Protein 4MRT (pdb70)

Structure (mmCIF, N/CA/C/O backbone):
data_4MRT
#
_entry.id   4MRT
#
_cell.length_a   160.660
_cell.length_b   39.090
_cell.length_c   53.310
_cell.angle_alpha   90.000
_cell.angle_beta   107.030
_cell.angle_gamma   90.000
#
_symmetry.space_group_name_H-M   'C 1 2 1'
#
loop_
_entity.id
_entity.type
_entity.pdbx_description
1 polymer 'Tyrocidine synthase 3'
2 polymer "4'-phosphopantetheinyl transferase sfp"
3 non-polymer 'MAGNESIUM ION'
4 non-polymer 'COENZYME A'
5 non-polymer GLYCEROL
6 non-polymer 'SULFATE ION'
7 water water
#
loop_
_atom_site.group_PDB
_atom_site.id
_atom_site.type_symbol
_atom_site.label_atom_id
_atom_site.label_alt_id
_atom_site.label_comp_id
_atom_site.label_asym_id
_atom_site.label_entity_id
_atom_site.label_seq_id
_atom_site.pdbx_PDB_ins_code
_atom_site.Cartn_x
_atom_site.Cartn_y
_atom_site.Cartn_z
_atom_site.occupancy
_atom_site.B_iso_or_equiv
_atom_site.auth_seq_id
_atom_site.auth_comp_id
_atom_site.auth_asym_id
_atom_site.auth_atom_id
_atom_site.pdbx_PDB_model_num
ATOM 1 N N . TYR A 1 7 ? 28.289 16.437 30.736 1.00 30.26 8 TYR C N 1
ATOM 2 C CA . TYR A 1 7 ? 28.623 17.149 29.472 1.00 29.23 8 TYR C CA 1
ATOM 3 C C . TYR A 1 7 ? 30.121 17.463 29.374 1.00 29.62 8 TYR C C 1
ATOM 4 O O . TYR A 1 7 ? 30.694 18.045 30.295 1.00 29.96 8 TYR C O 1
ATOM 13 N N . VAL A 1 8 ? 30.735 17.114 28.246 1.00 26.60 9 VAL C N 1
ATOM 14 C CA . VAL A 1 8 ? 32.122 17.477 27.976 1.00 25.73 9 VAL C CA 1
ATOM 15 C C . VAL A 1 8 ? 32.200 18.215 26.648 1.00 24.69 9 VAL C C 1
ATOM 16 O O . VAL A 1 8 ? 31.846 17.680 25.599 1.00 21.62 9 VAL C O 1
ATOM 20 N N . ALA A 1 9 ? 32.689 19.456 26.685 1.00 24.40 10 ALA C N 1
ATOM 21 C CA . ALA A 1 9 ? 32.747 20.280 25.479 1.00 23.79 10 ALA C CA 1
ATOM 22 C C . ALA A 1 9 ? 33.794 19.680 24.562 1.00 23.36 10 ALA C C 1
ATOM 23 O O . ALA A 1 9 ? 34.740 19.070 25.059 1.00 25.68 10 ALA C O 1
ATOM 25 N N . PRO A 1 10 ? 33.627 19.830 23.231 1.00 22.26 11 PRO C N 1
ATOM 26 C CA . PRO A 1 10 ? 34.653 19.392 22.289 1.00 23.32 11 PRO C CA 1
ATOM 27 C C . PRO A 1 10 ? 36.006 20.066 22.511 1.00 28.69 11 PRO C C 1
ATOM 28 O O . PRO A 1 10 ? 36.060 21.261 22.864 1.00 29.11 11 PRO C O 1
ATOM 32 N N . THR A 1 11 ? 37.075 19.300 22.299 1.00 30.16 12 THR C N 1
ATOM 33 C CA . THR A 1 11 ? 38.437 19.729 22.610 1.00 33.54 12 THR C CA 1
ATOM 34 C C . THR A 1 11 ? 39.331 19.881 21.373 1.00 33.71 12 THR C C 1
ATOM 35 O O . THR A 1 11 ? 40.499 20.257 21.492 1.00 37.27 12 THR C O 1
ATOM 39 N N . ASN A 1 12 ? 38.804 19.571 20.195 1.00 34.37 13 ASN C N 1
ATOM 40 C CA . ASN A 1 12 ? 39.570 19.697 18.946 1.00 33.47 13 ASN C CA 1
ATOM 41 C C . ASN A 1 12 ? 38.639 19.808 17.748 1.00 33.33 13 ASN C C 1
ATOM 42 O O . ASN A 1 12 ? 37.418 19.673 17.890 1.00 32.23 13 ASN C O 1
ATOM 47 N N . ALA A 1 13 ? 39.215 20.058 16.574 1.00 32.65 14 ALA C N 1
ATOM 48 C CA . ALA A 1 13 ? 38.430 20.362 15.374 1.00 34.78 14 ALA C CA 1
ATOM 49 C C . ALA A 1 13 ? 37.559 19.189 14.903 1.00 34.85 14 ALA C C 1
ATOM 50 O O . ALA A 1 13 ? 36.470 19.397 14.367 1.00 35.06 14 ALA C O 1
ATOM 52 N N . VAL A 1 14 ? 38.048 17.964 15.087 1.00 34.96 15 VAL C N 1
ATOM 53 C CA . VAL A 1 14 ? 37.325 16.787 14.614 1.00 33.59 15 VAL C CA 1
ATOM 54 C C . VAL A 1 14 ? 36.140 16.493 15.526 1.00 31.38 15 VAL C C 1
ATOM 55 O O . VAL A 1 14 ? 35.066 16.160 15.046 1.00 33.52 15 VAL C O 1
ATOM 59 N N . GLU A 1 15 ? 36.322 16.648 16.833 1.00 28.81 16 GLU C N 1
ATOM 60 C CA . GLU A 1 15 ? 35.222 16.510 17.767 1.00 28.09 16 GLU C CA 1
ATOM 61 C C . GLU A 1 15 ? 34.151 17.568 17.499 1.00 29.03 16 GLU C C 1
ATOM 62 O O . GLU A 1 15 ? 32.960 17.242 17.465 1.00 25.20 16 GLU C O 1
ATOM 68 N N . SER A 1 16 ? 34.566 18.821 17.272 1.00 28.63 17 SER C N 1
ATOM 69 C CA . SER A 1 16 ? 33.593 19.897 17.109 1.00 30.58 17 SER C CA 1
ATOM 70 C C . SER A 1 16 ? 32.787 19.700 15.833 1.00 29.79 17 SER C C 1
ATOM 71 O O . SER A 1 16 ? 31.582 19.888 15.850 1.00 29.20 17 SER C O 1
ATOM 74 N N . LYS A 1 17 ? 33.449 19.278 14.762 1.00 28.96 18 LYS C N 1
ATOM 75 C CA . LYS A 1 17 ? 32.803 19.035 13.490 1.00 31.44 18 LYS C CA 1
ATOM 76 C C . LYS A 1 17 ? 31.803 17.872 13.578 1.00 32.98 18 LYS C C 1
ATOM 77 O O . LYS A 1 17 ? 30.661 17.987 13.139 1.00 33.65 18 LYS C O 1
ATOM 83 N N . LEU A 1 18 ? 32.237 16.769 14.177 1.00 32.14 19 LEU C N 1
ATOM 84 C CA . LEU A 1 18 ? 31.362 15.642 14.435 1.00 32.30 19 LEU C CA 1
ATOM 85 C C . LEU A 1 18 ? 30.171 16.036 15.297 1.00 32.22 19 LEU C C 1
ATOM 86 O O . LEU A 1 18 ? 29.061 15.528 15.102 1.00 30.52 19 LEU C O 1
ATOM 91 N N . ALA A 1 19 ? 30.405 16.934 16.254 1.00 31.51 20 ALA C N 1
ATOM 92 C CA . ALA A 1 19 ? 29.315 17.470 17.067 1.00 30.61 20 ALA C CA 1
ATOM 93 C C . ALA A 1 19 ? 28.358 18.231 16.182 1.00 31.78 20 ALA C C 1
ATOM 94 O O . ALA A 1 19 ? 27.149 18.129 16.366 1.00 30.04 20 ALA C O 1
ATOM 96 N N . GLU A 1 20 ? 28.892 18.961 15.199 1.00 34.38 21 GLU C N 1
ATOM 97 C CA . GLU A 1 20 ? 28.052 19.780 14.319 1.00 36.55 21 GLU C CA 1
ATOM 98 C C . GLU A 1 20 ? 27.252 18.859 13.413 1.00 32.43 21 GLU C C 1
ATOM 99 O O . GLU A 1 20 ? 26.065 19.074 13.161 1.00 30.30 21 GLU C O 1
ATOM 105 N N . ILE A 1 21 ? 27.912 17.824 12.924 1.00 28.37 22 ILE C N 1
ATOM 106 C CA . ILE A 1 21 ? 27.230 16.806 12.148 1.00 28.14 22 ILE C CA 1
ATOM 107 C C . ILE A 1 21 ? 26.087 16.143 12.954 1.00 26.24 22 ILE C C 1
ATOM 108 O O . ILE A 1 21 ? 24.963 16.011 12.464 1.00 25.64 22 ILE C O 1
ATOM 113 N N . TRP A 1 22 ? 26.378 15.747 14.183 1.00 24.72 23 TRP C N 1
ATOM 114 C CA . TRP A 1 22 ? 25.393 15.068 15.031 1.00 25.80 23 TRP C CA 1
ATOM 115 C C . TRP A 1 22 ? 24.216 15.996 15.361 1.00 26.32 23 TRP C C 1
ATOM 116 O O . TRP A 1 22 ? 23.055 15.581 15.338 1.00 24.57 23 TRP C O 1
ATOM 127 N N . GLU A 1 23 ? 24.532 17.249 15.682 1.00 26.63 24 GLU C N 1
ATOM 128 C CA . GLU A 1 23 ? 23.521 18.263 16.010 1.00 28.27 24 GLU C CA 1
ATOM 129 C C . GLU A 1 23 ? 22.554 18.484 14.857 1.00 27.52 24 GLU C C 1
ATOM 130 O O . GLU A 1 23 ? 21.349 18.593 15.047 1.00 28.23 24 GLU C O 1
ATOM 136 N N . ARG A 1 24 ? 23.105 18.542 13.659 1.00 28.47 25 ARG C N 1
ATOM 137 C CA . ARG A 1 24 ? 22.331 18.732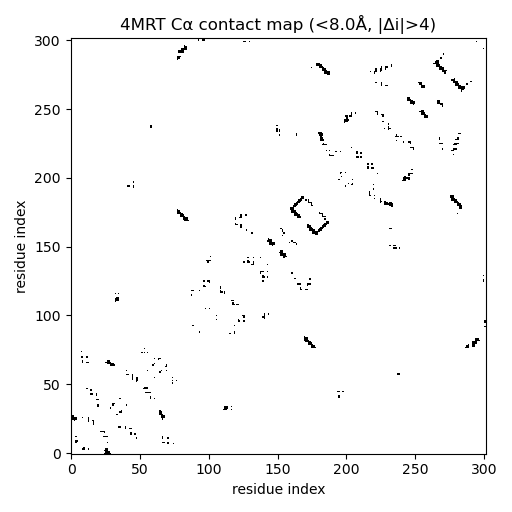 12.448 1.00 31.45 25 ARG C CA 1
ATOM 138 C C . ARG A 1 24 ? 21.478 17.500 12.110 1.00 30.47 25 ARG C C 1
ATOM 139 O O . ARG A 1 24 ? 20.346 17.638 11.659 1.00 28.53 25 ARG C O 1
ATOM 147 N N . VAL A 1 25 ? 22.034 16.304 12.324 1.00 28.02 26 VAL C N 1
ATOM 148 C CA . VAL A 1 25 ? 21.320 15.049 12.065 1.00 25.77 26 VAL C CA 1
ATOM 149 C C . VAL A 1 25 ? 20.213 14.874 13.108 1.00 22.95 26 VAL C C 1
ATOM 150 O O . VAL A 1 25 ? 19.079 14.573 12.767 1.00 23.87 26 VAL C O 1
ATOM 154 N N . LEU A 1 26 ? 20.524 15.124 14.370 1.00 22.27 27 LEU C N 1
ATOM 155 C CA . LEU A 1 26 ? 19.592 14.895 15.454 1.00 22.86 27 LEU C CA 1
ATOM 156 C C . LEU A 1 26 ? 18.650 16.061 15.792 1.00 23.52 27 LEU C C 1
ATOM 157 O O . LEU A 1 26 ? 17.676 15.872 16.522 1.00 24.73 27 LEU C O 1
ATOM 162 N N . GLY A 1 27 ? 18.931 17.263 15.298 1.00 24.72 28 GLY C N 1
ATOM 163 C CA . GLY A 1 27 ? 18.122 18.454 15.666 1.00 23.76 28 GLY C CA 1
ATOM 164 C C . GLY A 1 27 ? 18.219 18.793 17.138 1.00 25.96 28 GLY C C 1
ATOM 165 O O . GLY A 1 27 ? 17.220 19.142 17.781 1.00 27.55 28 GLY C O 1
ATOM 166 N N . VAL A 1 28 ? 19.418 18.649 17.703 1.00 27.89 29 VAL C N 1
ATOM 167 C CA . VAL A 1 28 ? 19.626 18.961 19.111 1.00 29.70 29 VAL C CA 1
ATOM 168 C C . VAL A 1 28 ? 20.915 19.748 19.198 1.00 30.57 29 VAL C C 1
ATOM 169 O O . VAL A 1 28 ? 21.827 19.553 18.396 1.00 33.90 29 VAL C O 1
ATOM 173 N N . SER A 1 29 ? 20.980 20.646 20.168 1.00 32.24 30 SER C N 1
ATOM 174 C CA . SER A 1 29 ? 22.085 21.596 20.252 1.00 31.68 30 SER C CA 1
ATOM 175 C C . SER A 1 29 ? 22.969 21.280 21.458 1.00 29.11 30 SER C C 1
ATOM 176 O O . SER A 1 29 ? 22.486 20.792 22.492 1.00 27.17 30 SER C O 1
ATOM 179 N N . GLY A 1 30 ? 24.264 21.532 21.314 1.00 27.85 31 GLY C N 1
ATOM 180 C CA . GLY A 1 30 ? 25.187 21.474 22.449 1.00 28.11 31 GLY C CA 1
ATOM 181 C C . GLY A 1 30 ? 25.482 20.068 22.934 1.00 26.77 31 GLY C C 1
ATOM 182 O O . GLY A 1 30 ? 25.305 19.754 24.113 1.00 26.72 31 GLY C O 1
ATOM 183 N N . ILE A 1 31 ? 25.901 19.210 22.015 1.00 26.47 32 ILE C N 1
ATOM 184 C CA . ILE A 1 31 ? 26.184 17.803 22.353 1.00 25.57 32 ILE C CA 1
ATOM 185 C C . ILE A 1 31 ? 27.588 17.697 22.949 1.00 23.96 32 ILE C C 1
ATOM 186 O O . ILE A 1 31 ? 28.522 18.225 22.391 1.00 25.93 32 ILE C O 1
ATOM 191 N N . GLY A 1 32 ? 27.726 17.015 24.079 1.00 24.36 33 GLY C N 1
ATOM 192 C CA . GLY A 1 32 ? 29.039 16.725 24.651 1.00 24.52 33 GLY C CA 1
ATOM 193 C C . GLY A 1 32 ? 29.702 15.535 23.962 1.00 25.99 33 GLY C C 1
ATOM 194 O O . GLY A 1 32 ? 29.042 14.772 23.240 1.00 25.31 33 GLY C O 1
ATOM 195 N N . ILE A 1 33 ? 30.998 15.350 24.195 1.00 22.35 34 ILE C N 1
ATOM 196 C CA . ILE A 1 33 ? 31.747 14.354 23.442 1.00 23.17 34 ILE C CA 1
ATOM 197 C C . ILE A 1 33 ? 31.682 12.976 24.091 1.00 21.65 34 ILE C C 1
ATOM 198 O O . ILE A 1 33 ? 32.206 12.010 23.542 1.00 21.59 34 ILE C O 1
ATOM 203 N N . LEU A 1 34 ? 31.064 12.900 25.269 1.00 21.44 35 LEU C N 1
ATOM 204 C CA . LEU A 1 34 ? 30.793 11.645 25.938 1.00 21.93 35 LEU C CA 1
ATOM 205 C C . LEU A 1 34 ? 29.291 11.273 25.861 1.00 20.77 35 LEU C C 1
ATOM 206 O O . LEU A 1 34 ? 28.863 10.330 26.505 1.00 18.84 35 LEU C O 1
ATOM 211 N N . ASP A 1 35 ? 28.490 12.044 25.127 1.00 20.91 36 ASP C N 1
ATOM 212 C CA . ASP A 1 35 ? 27.049 11.789 25.046 1.00 21.08 36 ASP C CA 1
ATOM 213 C C . ASP A 1 35 ? 26.857 10.538 24.188 1.00 18.06 36 ASP C C 1
ATOM 214 O O . ASP A 1 35 ? 27.425 10.410 23.107 1.00 17.76 36 ASP C O 1
ATOM 219 N N . ASN A 1 36 ? 26.067 9.619 24.671 1.00 17.78 37 ASN C N 1
ATOM 220 C CA . ASN A 1 36 ? 25.738 8.442 23.872 1.00 17.30 37 ASN C CA 1
ATOM 221 C C . ASN A 1 36 ? 24.730 8.774 22.766 1.00 16.30 37 ASN C C 1
ATOM 222 O O . ASN A 1 36 ? 23.620 9.192 23.052 1.00 15.96 37 ASN C O 1
ATOM 227 N N . PHE A 1 37 ? 25.118 8.561 21.512 1.00 16.70 38 PHE C N 1
ATOM 228 C CA . PHE A 1 37 ? 24.291 8.872 20.327 1.00 18.03 38 PHE C CA 1
ATOM 229 C C . PHE A 1 37 ? 22.852 8.379 20.450 1.00 18.07 38 PHE C C 1
ATOM 230 O O . PHE A 1 37 ? 21.914 9.093 20.093 1.00 16.26 38 PHE C O 1
ATOM 238 N N . PHE A 1 38 ? 22.691 7.169 20.988 1.00 17.46 39 PHE C N 1
ATOM 239 C CA . PHE A 1 38 ? 21.401 6.519 21.061 1.00 18.16 39 PHE C CA 1
ATOM 240 C C . PHE A 1 38 ? 20.580 6.925 22.268 1.00 18.75 39 PHE C C 1
ATOM 241 O O . PHE A 1 38 ? 19.421 6.557 22.336 1.0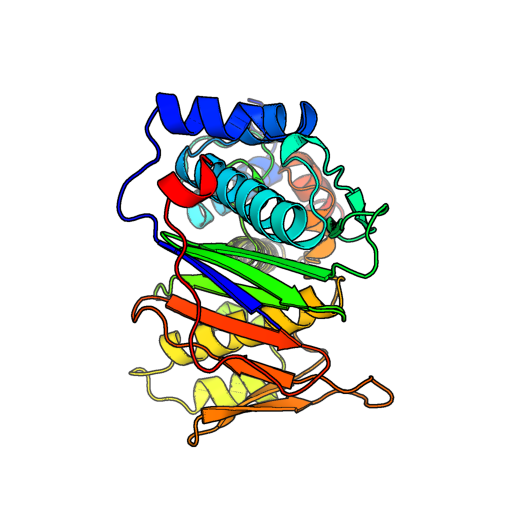0 20.03 39 PHE C O 1
ATOM 249 N N . GLN A 1 39 ? 21.163 7.672 23.202 1.00 18.95 40 GLN C N 1
ATOM 250 C CA . GLN A 1 39 ? 20.418 8.177 24.362 1.00 22.67 40 GLN C CA 1
ATOM 251 C C . GLN A 1 39 ? 19.928 9.615 24.144 1.00 21.30 40 GLN C C 1
ATOM 252 O O . GLN A 1 39 ? 19.106 10.104 24.896 1.00 19.71 40 GLN C O 1
ATOM 258 N N . ILE A 1 40 ? 20.440 10.269 23.114 1.00 21.38 41 ILE C N 1
ATOM 259 C CA . ILE A 1 40 ? 20.123 11.662 22.834 1.00 22.49 41 ILE C CA 1
ATOM 260 C C . ILE A 1 40 ? 19.328 11.844 21.531 1.00 22.24 41 ILE C C 1
ATOM 261 O O . ILE A 1 40 ? 19.278 12.946 20.965 1.00 21.43 41 ILE C O 1
ATOM 266 N N . GLY A 1 41 ? 18.677 10.766 21.077 1.00 21.73 42 GLY C N 1
ATOM 267 C CA . GLY A 1 41 ? 17.783 10.825 19.899 1.00 20.64 42 GLY C CA 1
ATOM 268 C C . GLY A 1 41 ? 18.270 10.040 18.694 1.00 19.38 42 GLY C C 1
ATOM 269 O O . GLY A 1 41 ? 17.574 9.912 17.693 1.00 18.52 42 GLY C O 1
ATOM 270 N N . GLY A 1 42 ? 19.473 9.493 18.773 1.00 18.68 43 GLY C N 1
ATOM 271 C CA . GLY A 1 42 ? 19.988 8.709 17.669 1.00 17.89 43 GLY C CA 1
ATOM 272 C C . GLY A 1 42 ? 19.220 7.398 17.532 1.00 16.93 43 GLY C C 1
ATOM 273 O O . GLY A 1 42 ? 18.649 6.881 18.500 1.00 16.46 43 GLY C O 1
ATOM 274 N N . HIS A 1 43 ? 19.187 6.909 16.309 1.00 16.27 44 HIS C N 1
ATOM 275 C CA . HIS A 1 43 ? 18.661 5.588 15.972 1.00 16.40 44 HIS C CA 1
ATOM 276 C C . HIS A 1 43 ? 19.255 5.236 14.610 1.00 17.17 44 HIS C C 1
ATOM 277 O O . HIS A 1 43 ? 19.998 6.038 14.039 1.00 16.77 44 HIS C O 1
ATOM 284 N N . ALA A 1 44 ? 18.935 4.047 14.095 1.00 17.95 45 ALA C N 1
ATOM 285 C CA . ALA A 1 44 ? 19.653 3.467 12.985 1.00 18.15 45 ALA C CA 1
ATOM 286 C C . ALA A 1 44 ? 19.677 4.323 11.747 1.00 17.87 45 ALA C C 1
ATOM 287 O O . ALA A 1 44 ? 20.718 4.469 11.138 1.00 17.94 45 ALA C O 1
ATOM 289 N N . LEU A 1 45 ? 18.519 4.828 11.347 1.00 18.61 46 LEU C N 1
ATOM 290 C CA . LEU A 1 45 ? 18.421 5.646 10.173 1.00 18.89 46 LEU C CA 1
ATOM 291 C C . LEU A 1 45 ? 19.334 6.871 10.299 1.00 18.38 46 LEU C C 1
ATOM 292 O O . LEU A 1 45 ? 20.075 7.179 9.372 1.00 17.21 46 LEU C O 1
ATOM 297 N N . LYS A 1 46 ? 19.298 7.526 11.443 1.00 17.97 47 LYS C N 1
ATOM 298 C CA . LYS A 1 46 ? 20.165 8.688 11.684 1.00 19.55 47 LYS C CA 1
ATOM 299 C C . LYS A 1 46 ? 21.651 8.305 11.810 1.00 19.71 47 LYS C C 1
ATOM 300 O O . LYS A 1 46 ? 22.510 9.108 11.489 1.00 17.82 47 LYS C O 1
ATOM 306 N N . ALA A 1 47 ? 21.950 7.077 12.260 1.00 19.95 48 ALA C N 1
ATOM 307 C CA . ALA A 1 47 ? 23.333 6.599 12.272 1.00 19.36 48 ALA C CA 1
ATOM 308 C C . ALA A 1 47 ? 23.875 6.525 10.838 1.00 20.89 48 ALA C C 1
ATOM 309 O O . ALA A 1 47 ? 25.051 6.816 10.624 1.00 19.45 48 ALA C O 1
ATOM 311 N N . MET A 1 48 ? 23.012 6.169 9.864 1.00 22.25 49 MET C N 1
ATOM 312 C CA . MET A 1 48 ? 23.423 6.054 8.443 1.00 23.27 49 MET C CA 1
ATOM 313 C C . MET A 1 48 ? 23.778 7.442 7.919 1.00 23.14 49 MET C C 1
ATOM 314 O O . MET A 1 48 ? 24.768 7.597 7.238 1.00 21.61 49 MET C O 1
ATOM 319 N N . ALA A 1 49 ? 22.899 8.405 8.182 1.00 22.65 50 ALA C N 1
ATOM 320 C CA . ALA A 1 49 ? 23.146 9.796 7.847 1.00 24.08 50 ALA C CA 1
ATOM 321 C C . ALA A 1 49 ? 24.437 10.282 8.485 1.00 24.98 50 ALA C C 1
ATOM 322 O O . ALA A 1 49 ? 25.205 10.987 7.830 1.00 26.11 50 ALA C O 1
ATOM 324 N N . VAL A 1 50 ? 24.691 9.922 9.742 1.00 23.44 51 VAL C N 1
ATOM 325 C CA . VAL A 1 50 ? 25.973 10.278 10.367 1.00 23.25 51 VAL C CA 1
ATOM 326 C C . VAL A 1 50 ? 27.162 9.713 9.593 1.00 24.17 51 VAL C C 1
ATOM 327 O O . VAL A 1 50 ? 28.123 10.447 9.343 1.00 23.84 51 VAL C O 1
ATOM 331 N N . ALA A 1 51 ? 27.108 8.427 9.235 1.00 24.82 52 ALA C N 1
ATOM 332 C CA . ALA A 1 51 ? 28.177 7.768 8.485 1.00 26.00 52 ALA C CA 1
ATOM 333 C C . ALA A 1 51 ? 28.363 8.341 7.068 1.00 27.73 52 ALA C C 1
ATOM 334 O O . ALA A 1 51 ? 29.494 8.494 6.586 1.00 30.33 52 ALA C O 1
ATOM 336 N N . ALA A 1 52 ? 27.263 8.668 6.399 1.00 29.51 53 ALA C N 1
ATOM 337 C CA . ALA A 1 52 ? 27.350 9.344 5.096 1.00 30.46 53 ALA C CA 1
ATOM 338 C C . ALA A 1 52 ? 28.102 10.702 5.175 1.00 31.78 53 ALA C C 1
ATOM 339 O O . ALA A 1 52 ? 28.937 11.016 4.316 1.00 30.60 53 ALA C O 1
ATOM 341 N N . GLN A 1 53 ? 27.817 11.487 6.205 1.00 30.94 54 GLN C N 1
ATOM 342 C CA . GLN A 1 53 ? 28.423 12.812 6.331 1.00 34.14 54 GLN C CA 1
ATOM 343 C C . GLN A 1 53 ? 29.877 12.747 6.800 1.00 34.95 54 GLN C C 1
ATOM 344 O O . GLN A 1 53 ? 30.652 13.659 6.509 1.00 35.42 54 GLN C O 1
ATOM 350 N N . VAL A 1 54 ? 30.247 11.689 7.523 1.00 33.75 55 VAL C N 1
ATOM 351 C CA . VAL A 1 54 ? 31.655 11.475 7.878 1.00 34.84 55 VAL C CA 1
ATOM 352 C C . VAL A 1 54 ? 32.466 11.140 6.623 1.00 36.76 55 VAL C C 1
ATOM 353 O O . VAL A 1 54 ? 33.585 11.604 6.476 1.00 37.34 55 VAL C O 1
ATOM 357 N N . HIS A 1 55 ? 31.900 10.344 5.720 1.00 39.43 56 HIS C N 1
ATOM 358 C CA . HIS A 1 55 ? 32.578 10.041 4.464 1.00 42.61 56 HIS C CA 1
ATOM 359 C C . HIS A 1 55 ? 32.706 11.274 3.577 1.00 43.28 56 HIS C C 1
ATOM 360 O O . HIS A 1 55 ? 33.729 11.465 2.943 1.00 45.04 56 HIS C O 1
ATOM 367 N N . ARG A 1 56 ? 31.662 12.091 3.530 1.00 45.51 57 ARG C N 1
ATOM 368 C CA . ARG A 1 56 ? 31.679 13.335 2.767 1.00 47.34 57 ARG C CA 1
ATOM 369 C C . ARG A 1 56 ? 32.687 14.347 3.324 1.00 48.44 57 ARG C C 1
ATOM 370 O O . ARG A 1 56 ? 33.329 15.080 2.570 1.00 48.34 57 ARG C O 1
ATOM 378 N N . GLU A 1 57 ? 32.819 14.388 4.643 1.00 45.81 58 GLU C N 1
ATOM 379 C CA . GLU A 1 57 ? 33.720 15.321 5.285 1.00 45.71 58 GLU C CA 1
ATOM 380 C C . GLU A 1 57 ? 35.168 14.841 5.245 1.00 44.46 58 GLU C C 1
ATOM 381 O O . GLU A 1 57 ? 36.055 15.609 4.913 1.00 42.57 58 GLU C O 1
ATOM 387 N N . TYR A 1 58 ? 35.406 13.578 5.572 1.00 43.26 59 TYR C N 1
ATOM 388 C CA . TYR A 1 58 ? 36.757 13.101 5.805 1.00 42.19 59 TYR C CA 1
ATOM 389 C C . TYR A 1 58 ? 37.211 11.979 4.882 1.00 42.36 59 TYR C C 1
ATOM 390 O O . TYR A 1 58 ? 38.275 11.422 5.098 1.00 42.71 59 TYR C O 1
ATOM 399 N N . GLN A 1 59 ? 36.416 11.629 3.877 1.00 44.12 60 GLN C N 1
ATOM 400 C CA . GLN A 1 59 ? 36.720 10.469 3.013 1.00 46.29 60 GLN C CA 1
ATOM 401 C C . GLN A 1 59 ? 37.004 9.205 3.813 1.00 44.90 60 GLN C C 1
ATOM 402 O O . GLN A 1 59 ? 37.784 8.351 3.360 1.00 44.23 60 GLN C O 1
ATOM 408 N N . VAL A 1 60 ? 36.377 9.087 4.988 1.00 43.37 61 VAL C N 1
ATOM 409 C CA . VAL A 1 60 ? 36.561 7.928 5.855 1.00 44.31 61 VAL C CA 1
ATOM 410 C C . VAL A 1 60 ? 35.273 7.100 5.899 1.00 42.19 61 VAL C C 1
ATOM 411 O O . VAL A 1 60 ? 34.174 7.626 6.087 1.00 41.36 61 VAL C O 1
ATOM 415 N N . GLU A 1 61 ? 35.442 5.801 5.714 1.00 41.78 62 GLU C N 1
ATOM 416 C CA . GLU A 1 61 ? 34.361 4.838 5.785 1.00 43.46 62 GLU C CA 1
ATOM 417 C C . GLU A 1 61 ? 34.129 4.538 7.252 1.00 39.01 62 GLU C C 1
ATOM 418 O O . GLU A 1 61 ? 34.988 3.954 7.905 1.00 38.29 62 GLU C O 1
ATOM 424 N N . LEU A 1 62 ? 32.985 4.961 7.781 1.00 35.35 63 LEU C N 1
ATOM 425 C CA . LEU A 1 62 ? 32.634 4.659 9.167 1.00 32.58 63 LEU C CA 1
ATOM 426 C C . LEU A 1 62 ? 31.737 3.423 9.193 1.00 31.20 63 LEU C C 1
ATOM 427 O O . LEU A 1 62 ? 30.538 3.532 8.932 1.00 29.80 63 LEU C O 1
ATOM 432 N N . PRO A 1 63 ? 32.305 2.241 9.518 1.00 30.18 64 PRO C N 1
ATOM 433 C CA . PRO A 1 63 ? 31.421 1.083 9.584 1.00 26.34 64 PRO C CA 1
ATOM 434 C C . PRO A 1 63 ? 30.375 1.305 10.670 1.00 24.86 64 PRO C C 1
ATOM 435 O O . PRO A 1 63 ? 30.652 1.889 11.716 1.00 23.29 64 PRO C O 1
ATOM 439 N N . LEU A 1 64 ? 29.152 0.891 10.400 1.00 24.07 65 LEU C N 1
ATOM 440 C CA . LEU A 1 64 ? 28.075 1.151 11.327 1.00 23.62 65 LEU C CA 1
ATOM 441 C C . LEU A 1 64 ? 28.294 0.473 12.655 1.00 23.97 65 LEU C C 1
ATOM 442 O O . LEU A 1 64 ? 27.957 1.043 13.693 1.00 26.08 65 LEU C O 1
ATOM 447 N N . LYS A 1 65 ? 28.868 -0.727 12.625 1.00 24.70 66 LYS C N 1
ATOM 448 C CA . LYS A 1 65 ? 29.133 -1.490 13.835 1.00 25.91 66 LYS C CA 1
ATOM 449 C C . LYS A 1 65 ? 30.053 -0.721 14.787 1.00 24.93 66 LYS C C 1
ATOM 450 O O . LYS A 1 65 ? 29.927 -0.838 15.994 1.00 23.30 66 LYS C O 1
ATOM 456 N N . VAL A 1 66 ? 30.963 0.079 14.235 1.00 25.87 67 VAL C N 1
ATOM 457 C CA . VAL A 1 66 ? 31.819 0.943 15.045 1.00 25.39 67 VAL C CA 1
ATOM 458 C C . VAL A 1 66 ? 31.033 2.041 15.760 1.00 24.84 67 VAL C C 1
ATOM 459 O O . VAL A 1 66 ? 31.245 2.284 16.952 1.00 25.24 67 VAL C O 1
ATOM 463 N N . LEU A 1 67 ? 30.116 2.701 15.054 1.00 23.27 68 LEU C N 1
ATOM 464 C CA . LEU A 1 67 ? 29.273 3.714 15.680 1.00 23.35 68 LEU C CA 1
ATOM 465 C C . LEU A 1 67 ? 28.429 3.121 16.810 1.00 22.58 68 LEU C C 1
ATOM 466 O O . LEU A 1 67 ? 28.299 3.702 17.888 1.00 20.95 68 LEU C O 1
ATOM 471 N N . PHE A 1 68 ? 27.882 1.930 16.586 1.00 20.61 69 PHE C N 1
ATOM 472 C CA . PHE A 1 68 ? 27.081 1.261 17.625 1.00 19.29 69 PHE C CA 1
ATOM 473 C C . PHE A 1 68 ? 27.901 0.791 18.824 1.00 18.77 69 PHE C C 1
ATOM 474 O O . PHE A 1 68 ? 27.422 0.793 19.958 1.00 16.72 69 PHE C O 1
ATOM 482 N N . ALA A 1 69 ? 29.133 0.359 18.555 1.00 19.07 70 ALA C N 1
ATOM 483 C CA . ALA A 1 69 ? 30.020 -0.186 19.574 1.00 19.42 70 ALA C CA 1
ATOM 484 C C . ALA A 1 69 ? 30.546 0.883 20.541 1.00 20.01 70 ALA C C 1
ATOM 485 O O . ALA A 1 69 ? 30.695 0.618 21.721 1.00 19.15 70 ALA C O 1
ATOM 487 N N . GLN A 1 70 ? 30.820 2.082 20.020 1.00 19.56 71 GLN C N 1
ATOM 488 C CA . GLN A 1 70 ? 31.387 3.179 20.784 1.00 20.65 71 GLN C CA 1
ATOM 489 C C . GLN A 1 70 ? 30.713 4.513 20.314 1.00 18.98 71 GLN C C 1
ATOM 490 O O . GLN A 1 70 ? 31.309 5.294 19.592 1.00 19.48 71 GLN C O 1
ATOM 496 N N . PRO A 1 71 ? 29.447 4.737 20.719 1.00 18.10 72 PRO C N 1
ATOM 497 C CA . PRO A 1 71 ? 28.543 5.779 20.208 1.00 18.33 72 PRO C CA 1
ATOM 498 C C . PRO A 1 71 ? 28.735 7.137 20.867 1.00 18.55 72 PRO C C 1
ATOM 499 O O . PRO A 1 71 ? 27.761 7.730 21.367 1.00 18.19 72 PRO C O 1
ATOM 503 N N . THR A 1 72 ? 29.981 7.596 20.894 1.00 19.19 73 THR C N 1
ATOM 504 C CA . THR A 1 72 ? 30.334 8.914 21.426 1.00 19.35 73 THR C CA 1
ATOM 505 C C . THR A 1 72 ? 31.220 9.601 20.403 1.00 18.73 73 THR C C 1
ATOM 506 O O . THR A 1 72 ? 31.933 8.957 19.612 1.00 17.75 73 THR C O 1
ATOM 510 N N . ILE A 1 73 ? 31.131 10.932 20.382 1.00 20.57 74 ILE C N 1
ATOM 511 C CA . ILE A 1 73 ? 31.961 11.760 19.531 1.00 19.88 74 ILE C CA 1
ATOM 512 C C . ILE A 1 73 ? 33.458 11.562 19.787 1.00 19.41 74 ILE C C 1
ATOM 513 O O . ILE A 1 73 ? 34.255 11.551 18.849 1.00 21.77 74 ILE C O 1
ATOM 518 N N . LYS A 1 74 ? 33.847 11.423 21.041 1.00 20.53 75 LYS C N 1
ATOM 519 C CA . LYS A 1 74 ? 35.254 11.235 21.373 1.00 21.92 75 LYS C CA 1
ATOM 520 C C . LYS A 1 74 ? 35.791 9.991 20.676 1.00 23.65 75 LYS C C 1
ATOM 521 O O . LYS A 1 74 ? 36.804 10.057 19.942 1.00 21.57 75 LYS C O 1
ATOM 527 N N . ALA A 1 75 ? 35.085 8.869 20.863 1.00 22.91 76 ALA C N 1
ATOM 528 C CA . ALA A 1 75 ? 35.495 7.619 20.227 1.00 24.75 76 ALA C CA 1
ATOM 529 C C . ALA A 1 75 ? 35.508 7.751 18.718 1.00 26.91 76 ALA C C 1
ATOM 530 O O . ALA A 1 75 ? 36.480 7.349 18.065 1.00 27.24 76 ALA C O 1
ATOM 532 N N . LEU A 1 76 ? 34.440 8.330 18.164 1.00 29.55 77 LEU C N 1
ATOM 533 C CA . LEU A 1 76 ? 34.322 8.469 16.721 1.00 30.28 77 LEU C CA 1
ATOM 534 C C . LEU A 1 76 ? 35.371 9.367 16.101 1.00 28.72 77 LEU C C 1
ATOM 535 O O . LEU A 1 76 ? 35.846 9.085 15.008 1.00 27.15 77 LEU C O 1
ATOM 540 N N . ALA A 1 77 ? 35.645 10.493 16.766 1.00 30.46 78 ALA C N 1
ATOM 541 C CA . ALA A 1 77 ? 36.736 11.393 16.388 1.00 30.87 78 ALA C CA 1
ATOM 542 C C . ALA A 1 77 ? 38.062 10.626 16.328 1.00 31.23 78 ALA C C 1
ATOM 543 O O . ALA A 1 77 ? 38.800 10.738 15.346 1.00 32.18 78 ALA C O 1
ATOM 545 N N . GLN A 1 78 ? 38.339 9.837 17.369 1.00 31.03 79 GLN C N 1
ATOM 546 C CA . GLN A 1 78 ? 39.552 9.012 17.433 1.00 31.82 79 GLN C CA 1
ATOM 547 C C . GLN A 1 78 ? 39.671 8.162 16.189 1.00 30.22 79 GLN C C 1
ATOM 548 O O . GLN A 1 78 ? 40.645 8.268 15.467 1.00 27.98 79 GLN C O 1
ATOM 550 N N . TYR A 1 79 ? 38.637 7.349 15.940 1.00 32.68 80 TYR C N 1
ATOM 551 C CA . TYR A 1 79 ? 38.541 6.480 14.761 1.00 30.34 80 TYR C CA 1
ATOM 552 C C . TYR A 1 79 ? 38.727 7.250 13.450 1.00 30.94 80 TYR C C 1
ATOM 553 O O . TYR A 1 79 ? 39.474 6.833 12.585 1.00 31.15 80 TYR C O 1
ATOM 562 N N . VAL A 1 80 ? 38.025 8.368 13.309 1.00 35.05 81 VAL C N 1
ATOM 563 C CA . VAL A 1 80 ? 38.101 9.182 12.097 1.00 36.69 81 VAL C CA 1
ATOM 564 C C . VAL A 1 80 ? 39.491 9.796 11.908 1.00 39.76 81 VAL C C 1
ATOM 565 O O . VAL A 1 80 ? 40.046 9.749 10.804 1.00 37.38 81 VAL C O 1
ATOM 569 N N . ALA A 1 81 ? 40.045 10.367 12.980 1.00 42.00 82 ALA C N 1
ATOM 570 C CA . ALA A 1 81 ? 41.356 11.006 12.908 1.00 44.22 82 ALA C CA 1
ATOM 571 C C . ALA A 1 81 ? 42.396 9.995 12.436 1.00 47.34 82 ALA C C 1
ATOM 572 O O . ALA A 1 81 ? 43.084 10.231 11.443 1.00 50.21 82 ALA C O 1
ATOM 574 N N . THR A 1 82 ? 42.486 8.864 13.130 1.00 49.72 83 THR C N 1
ATOM 575 C CA . THR A 1 82 ? 43.411 7.805 12.735 1.00 51.82 83 THR C CA 1
ATOM 576 C C . THR A 1 82 ? 42.898 7.050 11.500 1.00 56.80 83 THR C C 1
ATOM 577 O O . THR A 1 82 ? 42.324 5.969 11.624 1.00 58.17 83 THR C O 1
ATOM 581 N N . ARG A 1 83 ? 43.101 7.645 10.319 1.00 58.16 84 ARG C N 1
ATOM 582 C CA . ARG A 1 83 ? 42.700 7.060 9.027 1.00 56.77 84 ARG C CA 1
ATOM 583 C C . ARG A 1 83 ? 42.869 8.066 7.893 1.00 57.48 84 ARG C C 1
ATOM 584 O O . ARG A 1 83 ? 42.080 9.003 7.766 1.00 57.35 84 ARG C O 1
ATOM 592 N N . MET B 2 1 ? 2.680 -17.195 15.393 1.00 25.97 1 MET A N 1
ATOM 593 C CA . MET B 2 1 ? 3.132 -15.762 15.366 1.00 24.73 1 MET A CA 1
ATOM 594 C C . MET B 2 1 ? 2.061 -14.790 15.865 1.00 25.09 1 MET A C 1
ATOM 595 O O . MET B 2 1 ? 0.874 -14.907 15.508 1.00 25.45 1 MET A O 1
ATOM 600 N N . LYS B 2 2 ? 2.488 -13.815 16.675 1.00 24.51 2 LYS A N 1
ATOM 601 C CA . LYS B 2 2 ? 1.619 -12.735 17.114 1.00 24.56 2 LYS A CA 1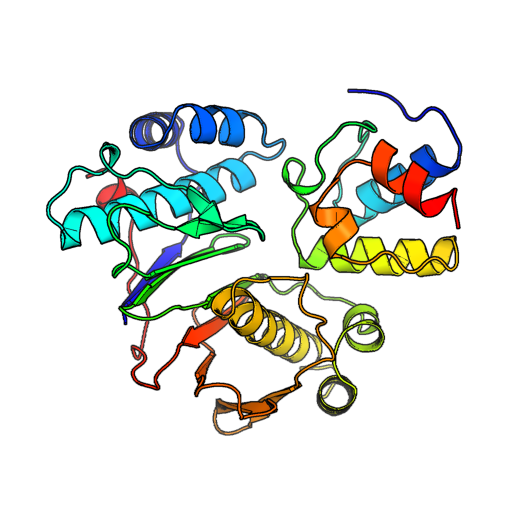
ATOM 602 C C . LYS B 2 2 ? 2.343 -11.393 16.939 1.00 24.23 2 LYS A C 1
ATOM 603 O O . LYS B 2 2 ? 3.546 -11.288 17.199 1.00 22.10 2 LYS A O 1
ATOM 609 N N . ILE B 2 3 ? 1.600 -10.385 16.493 1.00 22.94 3 ILE A N 1
ATOM 610 C CA . ILE B 2 3 ? 2.139 -9.029 16.346 1.00 23.62 3 ILE A CA 1
ATOM 611 C C . ILE B 2 3 ? 1.242 -8.107 17.164 1.00 22.83 3 ILE A C 1
ATOM 612 O O . ILE B 2 3 ? 0.028 -8.048 16.938 1.00 21.63 3 ILE A O 1
ATOM 617 N N . TYR B 2 4 ? 1.840 -7.409 18.126 1.00 22.42 4 TYR A N 1
ATOM 618 C CA . TYR B 2 4 ? 1.105 -6.478 18.975 1.00 22.88 4 TYR A CA 1
ATOM 619 C C . TYR B 2 4 ? 1.586 -5.080 18.672 1.00 22.13 4 TYR A C 1
ATOM 620 O O . TYR B 2 4 ? 2.762 -4.898 18.393 1.00 22.67 4 TYR A O 1
ATOM 629 N N . GLY B 2 5 ? 0.690 -4.098 18.741 1.00 21.00 5 GLY A N 1
ATOM 630 C CA . GLY B 2 5 ? 1.049 -2.704 18.529 1.00 20.55 5 GLY A CA 1
ATOM 631 C C . GLY B 2 5 ? 0.536 -1.801 19.629 1.00 21.28 5 GLY A C 1
ATOM 632 O O . GLY B 2 5 ? -0.505 -2.074 20.230 1.00 19.98 5 GLY A O 1
ATOM 633 N N . ILE B 2 6 ? 1.281 -0.731 19.910 1.00 21.11 6 ILE A N 1
ATOM 634 C CA . ILE B 2 6 ? 0.866 0.277 20.874 1.00 21.53 6 ILE A CA 1
ATOM 635 C C . ILE B 2 6 ? 0.923 1.599 20.148 1.00 21.46 6 ILE A C 1
ATOM 636 O O . ILE B 2 6 ? 1.976 1.973 19.614 1.00 22.15 6 ILE A O 1
ATOM 641 N N . TYR B 2 7 ? -0.212 2.293 20.084 1.00 21.31 7 TYR A N 1
ATOM 642 C CA . TYR B 2 7 ? -0.238 3.623 19.476 1.00 22.84 7 TYR A CA 1
ATOM 643 C C . TYR B 2 7 ? -0.276 4.666 20.586 1.00 24.40 7 TYR A C 1
ATOM 644 O O . TYR B 2 7 ? -1.179 4.655 21.438 1.00 25.01 7 TYR A O 1
ATOM 653 N N . MET B 2 8 ? 0.710 5.554 20.580 1.00 25.88 8 MET A N 1
ATOM 654 C CA . MET B 2 8 ? 0.837 6.551 21.619 1.00 27.75 8 MET A CA 1
ATOM 655 C C . MET B 2 8 ? 0.047 7.783 21.236 1.00 27.68 8 MET A C 1
ATOM 656 O O . MET B 2 8 ? 0.622 8.776 20.785 1.00 24.92 8 MET A O 1
ATOM 661 N N . ASP B 2 9 ? -1.275 7.722 21.401 1.00 28.82 9 ASP A N 1
ATOM 662 C CA . ASP B 2 9 ? -2.105 8.923 21.107 1.00 31.99 9 ASP A CA 1
ATOM 663 C C . ASP B 2 9 ? -1.881 10.061 22.096 1.00 32.46 9 ASP A C 1
ATOM 664 O O . ASP B 2 9 ? -2.179 11.209 21.796 1.00 34.19 9 ASP A O 1
ATOM 669 N N . ARG B 2 10 ? -1.338 9.740 23.265 1.00 32.83 10 ARG A N 1
ATOM 670 C CA . ARG B 2 10 ? -0.844 10.757 24.190 1.00 35.21 10 ARG A CA 1
ATOM 671 C C . ARG B 2 10 ? 0.438 10.270 24.868 1.00 35.05 10 ARG A C 1
ATOM 672 O O . ARG B 2 10 ? 0.745 9.083 24.820 1.00 34.44 10 ARG A O 1
ATOM 680 N N . PRO B 2 11 ? 1.205 11.190 25.482 1.00 37.71 11 PRO A N 1
ATOM 681 C CA . PRO B 2 11 ? 2.341 10.777 26.317 1.00 37.76 11 PRO A CA 1
ATOM 682 C C . PRO B 2 11 ? 1.906 10.010 27.572 1.00 37.48 11 PRO A C 1
ATOM 683 O O . PRO B 2 11 ? 0.762 10.140 28.023 1.00 33.69 11 PRO A O 1
ATOM 687 N N . LEU B 2 12 ? 2.816 9.215 28.131 1.00 39.10 12 LEU A N 1
ATOM 688 C CA . LEU B 2 12 ? 2.554 8.560 29.402 1.00 37.98 12 LEU A CA 1
ATOM 689 C C . LEU B 2 12 ? 2.489 9.648 30.456 1.00 38.58 12 LEU A C 1
ATOM 690 O O . LEU B 2 12 ? 3.269 10.603 30.411 1.00 37.93 12 LEU A O 1
ATOM 695 N N . SER B 2 13 ? 1.545 9.508 31.385 1.00 38.04 13 SER A N 1
ATOM 696 C CA . SER B 2 13 ? 1.514 10.348 32.578 1.00 37.11 13 SER A CA 1
ATOM 697 C C . SER B 2 13 ? 2.674 9.955 33.489 1.00 36.10 13 SER A C 1
ATOM 698 O O . SER B 2 13 ? 3.362 8.946 33.267 1.00 34.12 13 SER A O 1
ATOM 701 N N . GLN B 2 14 ? 2.860 10.742 34.536 1.00 38.24 14 GLN A N 1
ATOM 702 C CA . GLN B 2 14 ? 3.942 10.513 35.465 1.00 37.40 14 GLN A CA 1
ATOM 703 C C . GLN B 2 14 ? 3.632 9.262 36.278 1.00 35.72 14 GLN A C 1
ATOM 704 O O . GLN B 2 14 ? 4.530 8.450 36.559 1.00 34.14 14 GLN A O 1
ATOM 710 N N . GLU B 2 15 ? 2.345 9.085 36.586 1.00 35.75 15 GLU A N 1
ATOM 711 C CA . GLU B 2 15 ? 1.841 7.903 37.281 1.00 37.55 15 GLU A CA 1
ATOM 712 C C . GLU B 2 15 ? 2.128 6.649 36.476 1.00 32.49 15 GLU A C 1
ATOM 713 O O . GLU B 2 15 ? 2.714 5.690 36.982 1.00 32.42 15 GLU A O 1
ATOM 719 N N . GLU B 2 16 ? 1.690 6.663 35.222 1.00 32.12 16 GLU A N 1
ATOM 720 C CA . GLU B 2 16 ? 1.884 5.525 34.305 1.00 31.85 16 GLU A CA 1
ATOM 721 C C . GLU B 2 16 ? 3.358 5.196 34.158 1.00 28.60 16 GLU A C 1
ATOM 722 O O . GLU B 2 16 ? 3.773 4.040 34.272 1.00 26.45 16 GLU A O 1
ATOM 728 N N . ASN B 2 17 ? 4.145 6.231 33.901 1.00 29.89 17 ASN A N 1
ATOM 729 C CA . ASN B 2 17 ? 5.594 6.076 33.778 1.00 29.47 17 ASN A CA 1
ATOM 730 C C . ASN B 2 17 ? 6.175 5.396 35.007 1.00 29.92 17 ASN A C 1
ATOM 731 O O . ASN B 2 17 ? 6.874 4.382 34.898 1.00 29.92 17 ASN A O 1
ATOM 736 N N . GLU B 2 18 ? 5.823 5.912 36.185 1.00 31.54 18 GLU A N 1
ATOM 737 C CA . GLU B 2 18 ? 6.339 5.344 37.423 1.00 32.78 18 GLU A CA 1
ATOM 738 C C . GLU B 2 18 ? 5.842 3.912 37.602 1.00 31.54 18 GLU A C 1
ATOM 739 O O . GLU B 2 18 ? 6.597 3.047 38.044 1.00 31.54 18 GLU A O 1
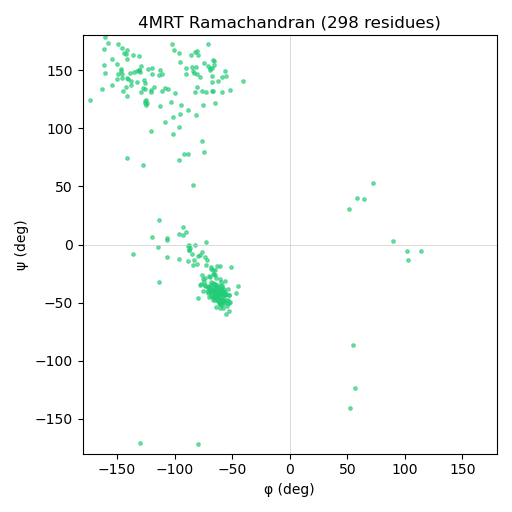ATOM 745 N N . ARG B 2 19 ? 4.599 3.644 37.210 1.00 31.47 19 ARG A N 1
ATOM 746 C CA . ARG B 2 19 ? 4.055 2.293 37.339 1.00 29.54 19 ARG A CA 1
ATOM 747 C C . ARG B 2 19 ? 4.749 1.353 36.380 1.00 29.27 19 ARG A C 1
ATOM 748 O O . ARG B 2 19 ? 5.102 0.253 36.763 1.00 29.11 19 ARG A O 1
ATOM 756 N N . PHE B 2 20 ? 4.955 1.782 35.132 1.00 29.51 20 PHE A N 1
ATOM 757 C CA . PHE B 2 20 ? 5.712 0.972 34.179 1.00 29.65 20 PHE A CA 1
ATOM 758 C C . PHE B 2 20 ? 7.141 0.707 34.670 1.00 30.34 20 PHE A C 1
ATOM 759 O O . PHE B 2 20 ? 7.644 -0.398 34.505 1.00 32.81 20 PHE A O 1
ATOM 767 N N . MET B 2 21 ? 7.772 1.698 35.299 1.00 32.56 21 MET A N 1
ATOM 768 C CA . MET B 2 21 ? 9.130 1.531 35.848 1.00 33.86 21 MET A CA 1
ATOM 769 C C . MET B 2 21 ? 9.218 0.431 36.906 1.00 33.96 21 MET A C 1
ATOM 770 O O . MET B 2 21 ? 10.258 -0.198 37.067 1.00 34.38 21 MET A O 1
ATOM 775 N N . THR B 2 22 ? 8.117 0.209 37.616 1.00 34.68 22 THR A N 1
ATOM 776 C CA . THR B 2 22 ? 7.974 -0.879 38.579 1.00 35.90 22 THR A CA 1
ATOM 777 C C . THR B 2 22 ? 8.235 -2.273 38.004 1.00 36.64 22 THR A C 1
ATOM 778 O O . THR B 2 22 ? 8.672 -3.156 38.738 1.00 36.86 22 THR A O 1
ATOM 782 N N . PHE B 2 23 ? 7.931 -2.485 36.720 1.00 34.18 23 PHE A N 1
ATOM 783 C CA . PHE B 2 23 ? 7.996 -3.826 36.132 1.00 35.28 23 PHE A CA 1
ATOM 784 C C . PHE B 2 23 ? 9.387 -4.217 35.664 1.00 33.39 23 PHE A C 1
ATOM 785 O O . PHE B 2 23 ? 9.650 -5.404 35.441 1.00 31.91 23 PHE A O 1
ATOM 793 N N . ILE B 2 24 ? 10.268 -3.227 35.506 1.00 32.36 24 ILE A N 1
ATOM 794 C CA . ILE B 2 24 ? 11.529 -3.434 34.786 1.00 31.32 24 ILE A CA 1
ATOM 795 C C . ILE B 2 24 ? 12.714 -3.588 35.741 1.00 32.44 24 ILE A C 1
ATOM 796 O O . ILE B 2 24 ? 12.574 -3.411 36.957 1.00 32.26 24 ILE A O 1
ATOM 801 N N . SER B 2 25 ? 13.868 -3.935 35.179 1.00 31.97 25 SER A N 1
ATOM 802 C CA . SER B 2 25 ? 15.087 -4.138 35.952 1.00 31.39 25 SER A CA 1
ATOM 803 C C . SER B 2 25 ? 15.668 -2.798 36.406 1.00 32.05 25 SER A C 1
ATOM 804 O O . SER B 2 25 ? 15.382 -1.767 35.807 1.00 30.71 25 SER A O 1
ATOM 807 N N . PRO B 2 26 ? 16.469 -2.805 37.491 1.00 32.57 26 PRO A N 1
ATOM 808 C CA . PRO B 2 26 ? 17.164 -1.573 37.895 1.00 31.43 26 PRO A CA 1
ATOM 809 C C . PRO B 2 26 ? 17.953 -0.954 36.741 1.00 30.61 26 PRO A C 1
ATOM 810 O O . PRO B 2 26 ? 17.914 0.275 36.539 1.00 30.59 26 PRO A O 1
ATOM 814 N N . GLU B 2 27 ? 18.647 -1.809 35.988 1.00 30.98 27 GLU A N 1
ATOM 815 C CA . GLU B 2 27 ? 19.471 -1.369 34.865 1.00 32.42 27 GLU A CA 1
ATOM 816 C C . GLU B 2 27 ? 18.616 -0.658 33.818 1.00 31.11 27 GLU A C 1
ATOM 817 O O . GLU B 2 27 ? 18.912 0.470 33.410 1.00 31.55 27 GLU A O 1
ATOM 823 N N . LYS B 2 28 ? 17.533 -1.305 33.412 1.00 29.56 28 LYS A N 1
ATOM 824 C CA . LYS B 2 28 ? 16.604 -0.681 32.474 1.00 29.48 28 LYS A CA 1
ATOM 825 C C . LYS B 2 28 ? 16.054 0.661 33.003 1.00 29.18 28 LYS A C 1
ATOM 826 O O . LYS B 2 28 ? 15.921 1.621 32.235 1.00 28.20 28 LYS A O 1
ATOM 832 N N . ARG B 2 29 ? 15.778 0.748 34.307 1.00 29.79 29 ARG A N 1
ATOM 833 C CA . ARG B 2 29 ? 15.317 2.017 34.897 1.00 30.82 29 ARG A CA 1
ATOM 834 C C . ARG B 2 29 ? 16.342 3.128 34.696 1.00 30.44 29 ARG A C 1
ATOM 835 O O . ARG B 2 29 ? 15.997 4.226 34.264 1.00 29.81 29 ARG A O 1
ATOM 843 N N . GLU B 2 30 ? 17.598 2.843 35.017 1.00 31.04 30 GLU A N 1
ATOM 844 C CA . GLU B 2 30 ? 18.655 3.835 34.860 1.00 34.13 30 GLU A CA 1
ATOM 845 C C . GLU B 2 30 ? 18.810 4.186 33.385 1.00 31.56 30 GLU A C 1
ATOM 846 O O . GLU B 2 30 ? 19.014 5.345 33.053 1.00 31.32 30 GLU A O 1
ATOM 852 N N . LYS B 2 31 ? 18.660 3.206 32.495 1.00 30.81 31 LYS A N 1
ATOM 853 C CA . LYS B 2 31 ? 18.679 3.500 31.058 1.00 31.01 31 LYS A CA 1
ATOM 854 C C . LYS B 2 31 ? 17.568 4.501 30.663 1.00 29.51 31 LYS A C 1
ATOM 855 O O . LYS B 2 31 ? 17.838 5.478 29.985 1.00 27.88 31 LYS A O 1
ATOM 861 N N . CYS B 2 32 ? 16.332 4.268 31.095 1.00 29.39 32 CYS A N 1
ATOM 862 C CA . CYS B 2 32 ? 15.236 5.184 30.769 1.00 28.49 32 CYS A CA 1
ATOM 863 C C . CYS B 2 32 ? 15.486 6.593 31.304 1.00 29.96 32 CYS A C 1
ATOM 864 O O . CYS B 2 32 ? 15.139 7.564 30.649 1.00 28.49 32 CYS A O 1
ATOM 867 N N . ARG B 2 33 ? 16.104 6.686 32.482 1.00 31.69 33 ARG A N 1
ATOM 868 C CA . ARG B 2 33 ? 16.487 7.962 33.065 1.00 33.74 33 ARG A CA 1
ATOM 869 C C . ARG B 2 33 ? 17.592 8.672 32.308 1.00 32.81 33 ARG A C 1
ATOM 870 O O . ARG B 2 33 ? 17.730 9.876 32.444 1.00 35.43 33 ARG A O 1
ATOM 878 N N . ARG B 2 34 ? 18.368 7.942 31.513 1.00 31.39 34 ARG A N 1
ATOM 879 C CA . ARG B 2 34 ? 19.467 8.550 30.758 1.00 31.62 34 ARG A CA 1
ATOM 880 C C . ARG B 2 34 ? 19.036 9.115 29.398 1.00 28.39 34 ARG A C 1
ATOM 881 O O . ARG B 2 34 ? 19.844 9.685 28.696 1.00 27.07 34 ARG A O 1
ATOM 889 N N . PHE B 2 35 ? 17.773 8.956 29.018 1.00 26.09 35 PHE A N 1
ATOM 890 C CA . PHE B 2 35 ? 17.328 9.490 27.738 1.00 24.69 35 PHE A CA 1
ATOM 891 C C . PHE B 2 35 ? 17.149 10.999 27.838 1.00 23.48 35 PHE A C 1
ATOM 892 O O . PHE B 2 35 ? 16.552 11.506 28.775 1.00 22.68 35 PHE A O 1
ATOM 900 N N . TYR B 2 36 ? 17.704 11.702 26.871 1.00 24.13 36 TYR A N 1
ATOM 901 C CA . TYR B 2 36 ? 17.590 13.146 26.782 1.00 25.49 36 TYR A CA 1
ATOM 902 C C . TYR B 2 36 ? 16.155 13.562 26.438 1.00 25.33 36 TYR A C 1
ATOM 903 O O . TYR B 2 36 ? 15.647 14.521 27.000 1.00 24.87 36 TYR A O 1
ATOM 912 N N . HIS B 2 37 ? 15.513 12.822 25.524 1.00 26.14 37 HIS A N 1
ATOM 913 C CA . HIS B 2 37 ? 14.113 13.045 25.128 1.00 27.68 37 HIS A CA 1
ATOM 914 C C . HIS B 2 37 ? 13.168 12.070 25.830 1.00 28.88 37 HIS A C 1
ATOM 915 O O . HIS B 2 37 ? 13.382 10.846 25.809 1.00 27.62 37 HIS A O 1
ATOM 922 N N . LYS B 2 38 ? 12.102 12.611 26.411 1.00 30.01 38 LYS A N 1
ATOM 923 C CA . LYS B 2 38 ? 11.130 11.811 27.175 1.00 30.98 38 LYS A CA 1
ATOM 924 C C . LYS B 2 38 ? 10.518 10.702 26.311 1.00 28.60 38 LYS A C 1
ATOM 925 O O . LYS B 2 38 ? 10.293 9.570 26.781 1.00 26.56 38 LYS A O 1
ATOM 931 N N . GLU B 2 39 ? 10.225 11.041 25.058 1.00 28.86 39 GLU A N 1
ATOM 932 C CA . GLU B 2 39 ? 9.524 10.103 24.171 1.00 30.35 39 GLU A CA 1
ATOM 933 C C . GLU B 2 39 ? 10.382 8.868 23.856 1.00 27.30 39 GLU A C 1
ATOM 934 O O . GLU B 2 39 ? 9.853 7.757 23.732 1.00 24.39 39 GLU A O 1
ATOM 940 N N . ASP B 2 40 ? 11.699 9.059 23.758 1.00 26.24 40 ASP A N 1
ATOM 941 C CA . ASP B 2 40 ? 12.615 7.922 23.612 1.00 25.63 40 ASP A CA 1
ATOM 942 C C . ASP B 2 40 ? 12.575 7.037 24.841 1.00 24.93 40 ASP A C 1
ATOM 943 O O . ASP B 2 40 ? 12.528 5.820 24.720 1.00 24.91 40 ASP A O 1
ATOM 948 N N . ALA B 2 41 ? 12.612 7.644 26.027 1.00 24.09 41 ALA A N 1
ATOM 949 C CA . ALA B 2 41 ? 12.364 6.897 27.269 1.00 23.98 41 ALA A CA 1
ATOM 950 C C . ALA B 2 41 ? 11.038 6.116 27.223 1.00 22.59 41 ALA A C 1
ATOM 951 O O . ALA B 2 41 ? 11.001 4.909 27.503 1.00 22.23 41 ALA A O 1
ATOM 953 N N . HIS B 2 42 ? 9.958 6.788 26.849 1.00 23.08 42 HIS A N 1
ATOM 954 C CA . HIS B 2 42 ? 8.636 6.129 26.825 1.00 23.69 42 HIS A CA 1
ATOM 955 C C . HIS B 2 42 ? 8.552 4.968 25.825 1.00 21.60 42 HIS A C 1
ATOM 956 O O . HIS B 2 42 ? 7.953 3.924 26.131 1.00 22.45 42 HIS A O 1
ATOM 963 N N . ARG B 2 43 ? 9.154 5.140 24.639 1.00 21.77 43 ARG A N 1
ATOM 964 C CA . ARG B 2 43 ? 9.158 4.087 23.627 1.00 21.18 43 ARG A CA 1
ATOM 965 C C . ARG B 2 43 ? 9.905 2.824 24.104 1.00 21.97 43 ARG A C 1
ATOM 966 O O . ARG B 2 43 ? 9.489 1.687 23.842 1.00 21.26 43 ARG A O 1
ATOM 974 N N . THR B 2 44 ? 11.033 3.028 24.778 1.00 21.74 44 THR A N 1
ATOM 975 C CA . THR B 2 44 ? 11.849 1.904 25.219 1.00 22.14 44 THR A CA 1
ATOM 976 C C . THR B 2 44 ? 11.139 1.216 26.341 1.00 21.88 44 THR A C 1
ATOM 977 O O . THR B 2 44 ? 11.113 -0.025 26.412 1.00 20.40 44 THR A O 1
ATOM 981 N N . LEU B 2 45 ? 10.548 2.039 27.206 1.00 22.00 45 LEU A N 1
ATOM 982 C CA . LEU B 2 45 ? 9.806 1.549 28.362 1.00 22.93 45 LEU A CA 1
ATOM 983 C C . LEU B 2 45 ? 8.636 0.678 27.940 1.00 21.78 45 LEU A C 1
ATOM 984 O O . LEU B 2 45 ? 8.496 -0.473 28.401 1.00 21.16 45 LEU A O 1
ATOM 989 N N . LEU B 2 46 ? 7.833 1.214 27.018 1.00 22.28 46 LEU A N 1
ATOM 990 C CA . LEU B 2 46 ? 6.656 0.522 26.532 1.00 21.75 46 LEU A CA 1
ATOM 991 C C . LEU B 2 46 ? 6.999 -0.796 25.845 1.00 21.71 46 LEU A C 1
ATOM 992 O O . LEU B 2 46 ? 6.312 -1.786 26.030 1.00 21.30 46 LEU A O 1
ATOM 997 N N . GLY B 2 47 ? 8.083 -0.801 25.074 1.00 22.37 47 GLY A N 1
ATOM 998 C CA . GLY B 2 47 ? 8.539 -1.996 24.427 1.00 21.95 47 GLY A CA 1
ATOM 999 C C . GLY B 2 47 ? 8.932 -3.080 25.397 1.00 21.96 47 GLY A C 1
ATOM 1000 O O . GLY B 2 47 ? 8.586 -4.223 25.201 1.00 20.73 47 GLY A O 1
ATOM 1001 N N . ASP B 2 48 ? 9.658 -2.704 26.445 1.00 24.28 48 ASP A N 1
ATOM 1002 C CA . ASP B 2 48 ? 10.043 -3.631 27.504 1.00 24.24 48 ASP A CA 1
ATOM 1003 C C . ASP B 2 48 ? 8.824 -4.251 28.176 1.00 23.96 48 ASP A C 1
ATOM 1004 O O . ASP B 2 48 ? 8.727 -5.479 28.341 1.00 22.83 48 ASP A O 1
ATOM 1009 N N . VAL B 2 49 ? 7.884 -3.397 28.541 1.00 23.77 49 VAL A N 1
ATOM 1010 C CA . VAL B 2 49 ? 6.656 -3.846 29.210 1.00 25.51 49 VAL A CA 1
ATOM 1011 C C . VAL B 2 49 ? 5.782 -4.692 28.270 1.00 25.50 49 VAL A C 1
ATOM 1012 O O . VAL B 2 49 ? 5.165 -5.677 28.701 1.00 25.72 49 VAL A O 1
ATOM 1016 N N . LEU B 2 50 ? 5.746 -4.325 26.984 1.00 25.28 50 LEU A N 1
ATOM 1017 C CA . LEU B 2 50 ? 5.014 -5.117 26.000 1.00 23.38 50 LEU A CA 1
ATOM 1018 C C . LEU B 2 50 ? 5.531 -6.550 26.000 1.00 23.42 50 LEU A C 1
ATOM 1019 O O . LEU B 2 50 ? 4.753 -7.499 26.073 1.00 21.50 50 LEU A O 1
ATOM 1024 N N . VAL B 2 51 ? 6.843 -6.719 25.902 1.00 22.88 51 VAL A N 1
ATOM 1025 C CA . VAL B 2 51 ? 7.408 -8.079 25.959 1.00 23.70 51 VAL A CA 1
ATOM 1026 C C . VAL B 2 51 ? 7.105 -8.747 27.318 1.00 25.40 51 VAL A C 1
ATOM 1027 O O . VAL B 2 51 ? 6.745 -9.927 27.380 1.00 27.21 51 VAL A O 1
ATOM 1031 N N . ARG B 2 52 ? 7.225 -7.995 28.402 1.00 25.89 52 ARG A N 1
ATOM 1032 C CA . ARG B 2 52 ? 6.977 -8.585 29.727 1.00 27.45 52 ARG A CA 1
ATOM 1033 C C . ARG B 2 52 ? 5.526 -9.070 29.793 1.00 28.63 52 ARG A C 1
ATOM 1034 O O . ARG B 2 52 ? 5.267 -10.229 30.131 1.00 26.36 52 ARG A O 1
ATOM 1042 N N . SER B 2 53 ? 4.596 -8.202 29.385 1.00 28.35 53 SER A N 1
ATOM 1043 C CA . SER B 2 53 ? 3.168 -8.537 29.415 1.00 29.15 53 SER A CA 1
ATOM 1044 C C . SER B 2 53 ? 2.794 -9.746 28.561 1.00 30.74 53 SER A C 1
ATOM 1045 O O . SER B 2 53 ? 2.109 -10.644 29.048 1.00 30.91 53 SER A O 1
ATOM 1048 N N . VAL B 2 54 ? 3.260 -9.792 27.308 1.00 29.48 54 VAL A N 1
ATOM 1049 C CA . VAL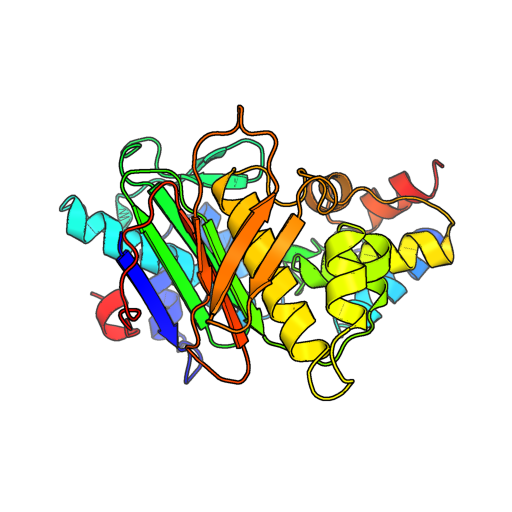 B 2 54 ? 2.900 -10.892 26.410 1.00 30.06 54 VAL A CA 1
ATOM 1050 C C . VAL B 2 54 ? 3.486 -12.220 26.873 1.00 31.32 54 VAL A C 1
ATOM 1051 O O . VAL B 2 54 ? 2.790 -13.242 26.903 1.00 31.13 54 VAL A O 1
ATOM 1055 N N . ILE B 2 55 ? 4.758 -12.213 27.254 1.00 31.28 55 ILE A N 1
ATOM 1056 C CA . ILE B 2 55 ? 5.428 -13.465 27.609 1.00 35.19 55 ILE A CA 1
ATOM 1057 C C . ILE B 2 55 ? 5.005 -13.931 29.019 1.00 36.17 55 ILE A C 1
ATOM 1058 O O . ILE B 2 55 ? 4.855 -15.130 29.259 1.00 34.18 55 ILE A O 1
ATOM 1063 N N . SER B 2 56 ? 4.747 -12.992 29.926 1.00 38.48 56 SER A N 1
ATOM 1064 C CA . SER B 2 56 ? 4.237 -13.355 31.253 1.00 41.87 56 SER A CA 1
ATOM 1065 C C . SER B 2 56 ? 2.859 -14.025 31.156 1.00 44.47 56 SER A C 1
ATOM 1066 O O . SER B 2 56 ? 2.613 -15.034 31.807 1.00 45.00 56 SER A O 1
ATOM 1069 N N . ARG B 2 57 ? 1.973 -13.485 30.322 1.00 48.39 57 ARG A N 1
ATOM 1070 C CA . ARG B 2 57 ? 0.671 -14.108 30.106 1.00 49.62 57 ARG A CA 1
ATOM 1071 C C . ARG B 2 57 ? 0.827 -15.522 29.559 1.00 51.37 57 ARG A C 1
ATOM 1072 O O . ARG B 2 57 ? 0.100 -16.430 29.958 1.00 51.86 57 ARG A O 1
ATOM 1080 N N . GLN B 2 58 ? 1.782 -15.706 28.655 1.00 49.24 58 GLN A N 1
ATOM 1081 C CA . GLN B 2 58 ? 1.926 -16.968 27.950 1.00 50.39 58 GLN A CA 1
ATOM 1082 C C . GLN B 2 58 ? 2.501 -18.074 28.831 1.00 47.42 58 GLN A C 1
ATOM 1083 O O . GLN B 2 58 ? 2.142 -19.239 28.674 1.00 43.42 58 GLN A O 1
ATOM 1089 N N . TYR B 2 59 ? 3.403 -17.715 29.738 1.00 46.00 59 TYR A N 1
ATOM 1090 C CA . TYR B 2 59 ? 4.059 -18.695 30.604 1.00 46.44 59 TYR A CA 1
ATOM 1091 C C . TYR B 2 59 ? 3.547 -18.634 32.047 1.00 48.51 59 TYR A C 1
ATOM 1092 O O . TYR B 2 59 ? 4.036 -19.359 32.912 1.00 49.82 59 TYR A O 1
ATOM 1101 N N . GLN B 2 60 ? 2.546 -17.787 32.287 1.00 50.75 60 GLN A N 1
ATOM 1102 C CA . GLN B 2 60 ? 1.935 -17.611 33.614 1.00 53.11 60 GLN A CA 1
ATOM 1103 C C . GLN B 2 60 ? 2.939 -17.181 34.698 1.00 51.81 60 GLN A C 1
ATOM 1104 O O . GLN B 2 60 ? 2.876 -17.620 35.846 1.00 51.38 60 GLN A O 1
ATOM 1110 N N . LEU B 2 61 ? 3.845 -16.292 34.308 1.00 51.14 61 LEU A N 1
ATOM 1111 C CA . LEU B 2 61 ? 4.797 -15.663 35.215 1.00 48.96 61 LEU A CA 1
ATOM 1112 C C . LEU B 2 61 ? 4.271 -14.283 35.550 1.00 46.68 61 LEU A C 1
ATOM 1113 O O . LEU B 2 61 ? 3.341 -13.793 34.906 1.00 44.07 61 LEU A O 1
ATOM 1118 N N . ASP B 2 62 ? 4.854 -13.658 36.564 1.00 47.00 62 ASP A N 1
ATOM 1119 C CA . ASP B 2 62 ? 4.587 -12.251 36.834 1.00 47.02 62 ASP A CA 1
ATOM 1120 C C . ASP B 2 62 ? 5.483 -11.451 35.883 1.00 45.02 62 ASP A C 1
ATOM 1121 O O . ASP B 2 62 ? 6.545 -11.929 35.452 1.00 40.18 62 ASP A O 1
ATOM 1126 N N . LYS B 2 63 ? 5.034 -10.244 35.555 1.00 41.12 63 LYS A N 1
ATOM 1127 C CA . LYS B 2 63 ? 5.741 -9.358 34.628 1.00 41.03 63 LYS A CA 1
ATOM 1128 C C . LYS B 2 63 ? 7.172 -9.096 35.076 1.00 39.16 63 LYS A C 1
ATOM 1129 O O . LYS B 2 63 ? 8.109 -9.150 34.271 1.00 37.28 63 LYS A O 1
ATOM 1135 N N . SER B 2 64 ? 7.331 -8.847 36.371 1.00 36.55 64 SER A N 1
ATOM 1136 C CA . SER B 2 64 ? 8.606 -8.432 36.904 1.00 38.09 64 SER A CA 1
ATOM 1137 C C . SER B 2 64 ? 9.553 -9.607 37.107 1.00 37.06 64 SER A C 1
ATOM 1138 O O . SER B 2 64 ? 10.717 -9.382 37.377 1.00 33.97 64 SER A O 1
ATOM 1141 N N . ASP B 2 65 ? 9.060 -10.842 36.970 1.00 36.28 65 ASP A N 1
ATOM 1142 C CA . ASP B 2 65 ? 9.911 -12.031 37.062 1.00 38.34 65 ASP A CA 1
ATOM 1143 C C . ASP B 2 65 ? 10.849 -12.172 35.872 1.00 38.74 65 ASP A C 1
ATOM 1144 O O . ASP B 2 65 ? 11.885 -12.821 36.000 1.00 41.34 65 ASP A O 1
ATOM 1149 N N . ILE B 2 66 ? 10.470 -11.627 34.711 1.00 35.82 66 ILE A N 1
ATOM 1150 C CA . ILE B 2 66 ? 11.231 -11.864 33.476 1.00 32.67 66 ILE A CA 1
ATOM 1151 C C . ILE B 2 66 ? 12.614 -11.217 33.584 1.00 29.72 66 ILE A C 1
ATOM 1152 O O . ILE B 2 66 ? 12.739 -10.058 33.979 1.00 27.95 66 ILE A O 1
ATOM 1157 N N . ARG B 2 67 ? 13.643 -11.978 33.236 1.00 30.47 67 ARG A N 1
ATOM 1158 C CA . ARG B 2 67 ? 15.017 -11.472 33.192 1.00 29.95 67 ARG A CA 1
ATOM 1159 C C . ARG B 2 67 ? 15.523 -11.442 31.738 1.00 28.93 67 ARG A C 1
ATOM 1160 O O . ARG B 2 67 ? 15.587 -12.469 31.076 1.00 29.14 67 ARG A O 1
ATOM 1162 N N . PHE B 2 68 ? 15.869 -10.256 31.247 1.00 29.52 68 PHE A N 1
ATOM 1163 C CA . PHE B 2 68 ? 16.348 -10.102 29.866 1.00 27.22 68 PHE A CA 1
ATOM 1164 C C . PHE B 2 68 ? 17.848 -10.254 29.817 1.00 26.71 68 PHE A C 1
ATOM 1165 O O . PHE B 2 68 ? 18.521 -10.008 30.794 1.00 27.89 68 PHE A O 1
ATOM 1173 N N . SER B 2 69 ? 18.363 -10.704 28.684 1.00 27.09 69 SER A N 1
ATOM 1174 C CA . SER B 2 69 ? 19.746 -10.487 28.345 1.00 26.18 69 SER A CA 1
ATOM 1175 C C . SER B 2 69 ? 19.816 -9.918 26.915 1.00 24.96 69 SER A C 1
ATOM 1176 O O . SER B 2 69 ? 18.793 -9.524 26.339 1.00 24.53 69 SER A O 1
ATOM 1179 N N . THR B 2 70 ? 21.023 -9.841 26.364 1.00 22.33 70 THR A N 1
ATOM 1180 C CA . THR B 2 70 ? 21.222 -9.579 24.948 1.00 22.74 70 THR A CA 1
ATOM 1181 C C . THR B 2 70 ? 22.340 -10.478 24.445 1.00 21.58 70 THR A C 1
ATOM 1182 O O . THR B 2 70 ? 23.249 -10.791 25.187 1.00 21.91 70 THR A O 1
ATOM 1186 N N . GLN B 2 71 ? 22.273 -10.899 23.192 1.00 22.66 71 GLN A N 1
ATOM 1187 C CA . GLN B 2 71 ? 23.415 -11.546 22.544 1.00 23.78 71 GLN A CA 1
ATOM 1188 C C . GLN B 2 71 ? 24.449 -10.496 22.066 1.00 25.43 71 GLN A C 1
ATOM 1189 O O . GLN B 2 71 ? 24.321 -9.308 22.374 1.00 23.53 71 GLN A O 1
ATOM 1195 N N . GLU B 2 72 ? 25.462 -10.915 21.315 1.00 28.72 72 GLU A N 1
ATOM 1196 C CA . GLU B 2 72 ? 26.629 -10.067 21.091 1.00 30.78 72 GLU A CA 1
ATOM 1197 C C . GLU B 2 72 ? 26.344 -8.791 20.291 1.00 29.16 72 GLU A C 1
ATOM 1198 O O . GLU B 2 72 ? 27.044 -7.813 20.456 1.00 28.07 72 GLU A O 1
ATOM 1204 N N . TYR B 2 73 ? 25.306 -8.797 19.463 1.00 27.06 73 TYR A N 1
ATOM 1205 C CA . TYR B 2 73 ? 24.917 -7.614 18.692 1.00 26.34 73 TYR A CA 1
ATOM 1206 C C . TYR B 2 73 ? 23.797 -6.791 19.341 1.00 24.62 73 TYR A C 1
ATOM 1207 O O . TYR B 2 73 ? 23.292 -5.829 18.735 1.00 23.85 73 TYR A O 1
ATOM 1216 N N . GLY B 2 74 ? 23.461 -7.128 20.583 1.00 20.98 74 GLY A N 1
ATOM 1217 C CA . GLY B 2 74 ? 22.487 -6.365 21.344 1.00 20.78 74 GLY A CA 1
ATOM 1218 C C . GLY B 2 74 ? 21.049 -6.835 21.180 1.00 19.70 74 GLY A C 1
ATOM 1219 O O . GLY B 2 74 ? 20.150 -6.233 21.752 1.00 18.56 74 GLY A O 1
ATOM 1220 N N . LYS B 2 75 ? 20.814 -7.913 20.430 1.00 18.99 75 LYS A N 1
ATOM 1221 C CA . LYS B 2 75 ? 19.468 -8.441 20.332 1.00 18.18 75 LYS A CA 1
ATOM 1222 C C . LYS B 2 75 ? 18.987 -8.966 21.713 1.00 19.33 75 LYS A C 1
ATOM 1223 O O . LYS B 2 75 ? 19.635 -9.841 22.337 1.00 17.59 75 LYS A O 1
ATOM 1229 N N . PRO B 2 76 ? 17.870 -8.419 22.204 1.00 20.82 76 PRO A N 1
ATOM 1230 C CA . PRO B 2 76 ? 17.314 -8.872 23.469 1.00 21.92 76 PRO A CA 1
ATOM 1231 C C . PRO B 2 76 ? 16.768 -10.307 23.418 1.00 23.21 76 PRO A C 1
ATOM 1232 O O . PRO B 2 76 ? 16.274 -10.743 22.383 1.00 22.45 76 PRO A O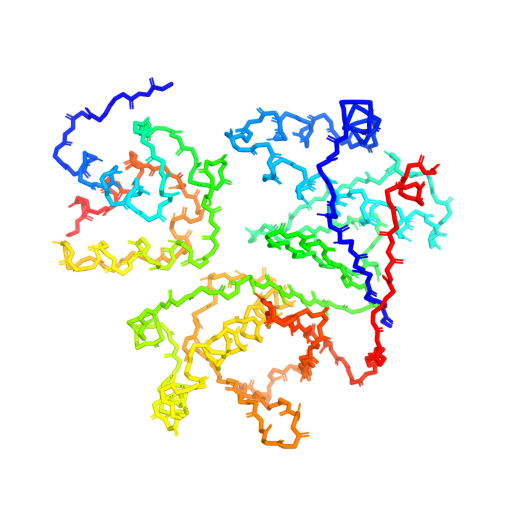 1
ATOM 1236 N N . CYS B 2 77 ? 16.911 -11.033 24.522 1.00 26.31 77 CYS A N 1
ATOM 1237 C CA . CYS B 2 77 ? 16.351 -12.383 24.672 1.00 27.87 77 CYS A CA 1
ATOM 1238 C C . CYS B 2 77 ? 16.000 -12.645 26.147 1.00 29.02 77 CYS A C 1
ATOM 1239 O O . CYS B 2 77 ? 16.294 -11.824 27.004 1.00 28.55 77 CYS A O 1
ATOM 1242 N N . ILE B 2 78 ? 15.337 -13.775 26.410 1.00 30.41 78 ILE A N 1
ATOM 1243 C CA . ILE B 2 78 ? 15.036 -14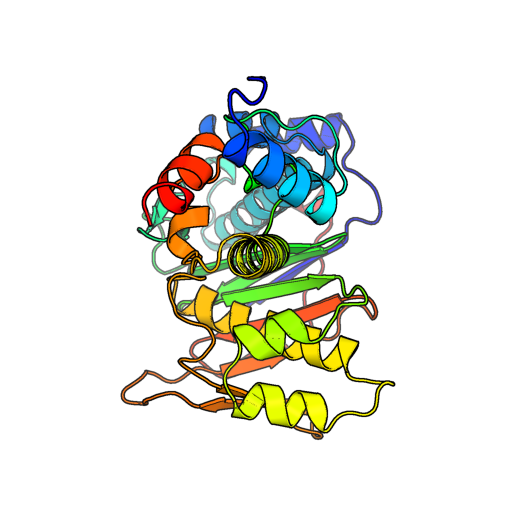.257 27.764 1.00 31.16 78 ILE A CA 1
ATOM 1244 C C . ILE B 2 78 ? 15.695 -15.647 27.885 1.00 32.57 78 ILE A C 1
ATOM 1245 O O . ILE B 2 78 ? 15.150 -16.635 27.389 1.00 30.41 78 ILE A O 1
ATOM 1250 N N . PRO B 2 79 ? 16.901 -15.710 28.489 1.00 33.87 79 PRO A N 1
ATOM 1251 C CA . PRO B 2 79 ? 17.656 -16.970 28.582 1.00 36.87 79 PRO A CA 1
ATOM 1252 C C . PRO B 2 79 ? 16.859 -18.118 29.197 1.00 35.99 79 PRO A C 1
ATOM 1253 O O . PRO B 2 79 ? 16.997 -19.247 28.755 1.00 32.76 79 PRO A O 1
ATOM 1257 N N . ASP B 2 80 ? 16.040 -17.811 30.206 1.00 37.85 80 ASP A N 1
ATOM 1258 C CA . ASP B 2 80 ? 15.165 -18.813 30.842 1.00 40.38 80 ASP A CA 1
ATOM 1259 C C . ASP B 2 80 ? 14.093 -19.371 29.924 1.00 39.47 80 ASP A C 1
ATOM 1260 O O . ASP B 2 80 ? 13.636 -20.494 30.132 1.00 37.16 80 ASP A O 1
ATOM 1265 N N . LEU B 2 81 ? 13.696 -18.587 28.921 1.00 38.29 81 LEU A N 1
ATOM 1266 C CA . LEU B 2 81 ? 12.605 -18.937 28.024 1.00 37.16 81 LEU A CA 1
ATOM 1267 C C . LEU B 2 81 ? 13.056 -18.833 26.569 1.00 36.65 81 LEU A C 1
ATOM 1268 O O . LEU B 2 81 ? 12.584 -17.968 25.836 1.00 38.72 81 LEU A O 1
ATOM 1273 N N . PRO B 2 82 ? 13.954 -19.731 26.134 1.00 35.78 82 PRO A N 1
ATOM 1274 C CA . PRO B 2 82 ? 14.528 -19.654 24.790 1.00 35.14 82 PRO A CA 1
ATOM 1275 C C . PRO B 2 82 ? 13.569 -20.017 23.644 1.00 33.53 82 PRO A C 1
ATOM 1276 O O . PRO B 2 82 ? 13.879 -19.778 22.475 1.00 31.50 82 PRO A O 1
ATOM 1280 N N . ASP B 2 83 ? 12.431 -20.609 23.976 1.00 32.24 83 ASP A N 1
ATOM 1281 C CA . ASP B 2 83 ? 11.421 -20.902 22.982 1.00 34.68 83 ASP A CA 1
ATOM 1282 C C . ASP B 2 83 ? 10.604 -19.631 22.679 1.00 30.99 83 ASP A C 1
ATOM 1283 O O . ASP B 2 83 ? 9.934 -19.585 21.669 1.00 30.64 83 ASP A O 1
ATOM 1288 N N . ALA B 2 84 ? 10.674 -18.625 23.553 1.00 30.24 84 ALA A N 1
ATOM 1289 C CA . ALA B 2 84 ? 9.896 -17.369 23.422 1.00 31.62 84 ALA A CA 1
ATOM 1290 C C . ALA B 2 84 ? 10.666 -16.284 22.673 1.00 28.85 84 ALA A C 1
ATOM 1291 O O . ALA B 2 84 ? 11.230 -15.362 23.280 1.00 31.07 84 ALA A O 1
ATOM 1293 N N . HIS B 2 85 ? 10.706 -16.422 21.354 1.00 26.66 85 HIS A N 1
ATOM 1294 C CA . HIS B 2 85 ? 11.445 -15.506 20.493 1.00 24.30 85 HIS A CA 1
ATOM 1295 C C . HIS B 2 85 ? 10.607 -14.269 20.280 1.00 20.95 85 HIS A C 1
ATOM 1296 O O . HIS B 2 85 ? 9.429 -14.377 20.015 1.00 21.92 85 HIS A O 1
ATOM 1303 N N . PHE B 2 86 ? 11.206 -13.094 20.381 1.00 18.83 86 PHE A N 1
ATOM 1304 C CA . PHE B 2 86 ? 10.453 -11.842 20.202 1.00 17.30 86 PHE A CA 1
ATOM 1305 C C . PHE B 2 86 ? 11.319 -10.773 19.548 1.00 16.65 86 PHE A C 1
ATOM 1306 O O . PHE B 2 86 ? 12.516 -10.954 19.417 1.00 17.67 86 PHE A O 1
ATOM 1314 N N . ASN B 2 87 ? 10.702 -9.665 19.133 1.00 16.64 87 ASN A N 1
ATOM 1315 C CA . ASN B 2 87 ? 11.447 -8.500 18.673 1.00 15.41 87 ASN A CA 1
ATOM 1316 C C . ASN B 2 87 ? 10.549 -7.289 18.727 1.00 15.13 87 ASN A C 1
ATOM 1317 O O . ASN B 2 87 ? 9.358 -7.401 18.498 1.00 14.96 87 ASN A O 1
ATOM 1322 N N . ILE B 2 88 ? 11.159 -6.145 19.008 1.00 14.75 88 ILE A N 1
ATOM 1323 C CA . ILE B 2 88 ? 10.489 -4.887 19.218 1.00 15.29 88 ILE A CA 1
ATOM 1324 C C . ILE B 2 88 ? 11.041 -3.853 18.223 1.00 15.47 88 ILE A C 1
ATOM 1325 O O . ILE B 2 88 ? 12.199 -3.937 17.805 1.00 14.45 88 ILE A O 1
ATOM 1330 N N . SER B 2 89 ? 10.200 -2.895 17.850 1.00 14.18 89 SER A N 1
ATOM 1331 C CA . SER B 2 89 ? 10.617 -1.766 17.114 1.00 13.69 89 SER A CA 1
ATOM 1332 C C . SER B 2 89 ? 9.771 -0.620 17.564 1.00 14.75 89 SER A C 1
ATOM 1333 O O . SER B 2 89 ? 8.605 -0.797 17.928 1.00 15.33 89 SER A O 1
ATOM 1336 N N . HIS B 2 90 ? 10.342 0.564 17.518 1.00 15.53 90 HIS A N 1
ATOM 1337 C CA . HIS B 2 90 ? 9.586 1.741 17.865 1.00 15.75 90 HIS A CA 1
ATOM 1338 C C . HIS B 2 90 ? 9.999 2.937 17.040 1.00 15.74 90 HIS A C 1
ATOM 1339 O O . HIS B 2 90 ? 11.168 3.118 16.728 1.00 15.75 90 HIS A O 1
ATOM 1346 N N . SER B 2 91 ? 9.024 3.757 16.695 1.00 16.48 91 SER A N 1
ATOM 1347 C CA . SER B 2 91 ? 9.282 4.997 15.973 1.00 17.18 91 SER A CA 1
ATOM 1348 C C . SER B 2 91 ? 8.063 5.877 16.104 1.00 17.31 91 SER A C 1
ATOM 1349 O O . SER B 2 91 ? 6.925 5.402 15.928 1.00 15.89 91 SER A O 1
ATOM 1352 N N . GLY B 2 92 ? 8.292 7.156 16.410 1.00 18.68 92 GLY A N 1
ATOM 1353 C CA . GLY B 2 92 ? 7.196 8.116 16.532 1.00 18.18 92 GLY A CA 1
ATOM 1354 C C . GLY B 2 92 ? 6.199 7.637 17.569 1.00 19.05 92 GLY A C 1
ATOM 1355 O O . GLY B 2 92 ? 6.570 7.348 18.716 1.00 18.33 92 GLY A O 1
ATOM 1356 N N . ARG B 2 93 ? 4.941 7.494 17.154 1.00 20.01 93 ARG A N 1
ATOM 1357 C CA . ARG B 2 93 ? 3.882 7.094 18.060 1.00 21.86 93 ARG A CA 1
ATOM 1358 C C . ARG B 2 93 ? 3.715 5.580 18.163 1.00 21.26 93 ARG A C 1
ATOM 1359 O O . ARG B 2 93 ? 2.907 5.116 18.929 1.00 22.77 93 ARG A O 1
ATOM 1367 N N . TRP B 2 94 ? 4.505 4.812 17.427 1.00 20.78 94 TRP A N 1
ATOM 1368 C CA . TRP B 2 94 ? 4.323 3.363 17.398 1.00 19.64 94 TRP A CA 1
ATOM 1369 C C . TRP B 2 94 ? 5.373 2.595 18.183 1.00 19.45 94 TRP A C 1
ATOM 1370 O O . TRP B 2 94 ? 6.576 2.878 18.096 1.00 18.20 94 TRP A O 1
ATOM 1381 N N . VAL B 2 95 ? 4.888 1.644 18.984 1.00 20.00 95 VAL A N 1
ATOM 1382 C CA . VAL B 2 95 ? 5.725 0.607 19.567 1.00 19.60 95 VAL A CA 1
ATOM 1383 C C . VAL B 2 95 ? 5.090 -0.709 19.193 1.00 19.74 95 VAL A C 1
ATOM 1384 O O . VAL B 2 95 ? 3.915 -0.935 19.466 1.00 20.86 95 VAL A O 1
ATOM 1388 N N . ILE B 2 96 ? 5.858 -1.562 18.540 1.00 20.01 96 ILE A N 1
ATOM 1389 C CA . ILE B 2 96 ? 5.332 -2.810 18.013 1.00 20.68 96 ILE A CA 1
ATOM 1390 C C . ILE B 2 96 ? 6.238 -3.958 18.383 1.00 20.45 96 ILE A C 1
ATOM 1391 O O . ILE B 2 96 ? 7.452 -3.804 18.524 1.00 23.15 96 ILE A O 1
ATOM 1396 N N . GLY B 2 97 ? 5.643 -5.121 18.549 1.00 19.84 97 GLY A N 1
ATOM 1397 C CA . GLY B 2 97 ? 6.389 -6.286 18.953 1.00 19.72 97 GLY A CA 1
ATOM 1398 C C . GLY B 2 97 ? 5.868 -7.491 18.213 1.00 18.76 97 GLY A C 1
ATOM 1399 O O . GLY B 2 97 ? 4.682 -7.594 17.958 1.00 19.19 97 GLY A O 1
ATOM 1400 N N . ALA B 2 98 ? 6.782 -8.378 17.865 1.00 19.50 98 ALA A N 1
ATOM 1401 C CA . ALA B 2 98 ? 6.468 -9.648 17.229 1.00 19.14 98 ALA A CA 1
ATOM 1402 C C . ALA B 2 98 ? 6.963 -10.774 18.111 1.00 19.07 98 ALA A C 1
ATOM 1403 O O . ALA B 2 98 ? 7.981 -10.626 18.807 1.00 17.98 98 ALA A O 1
ATOM 1405 N N . PHE B 2 99 ? 6.230 -11.895 18.087 1.00 19.91 99 PHE A N 1
ATOM 1406 C CA . PHE B 2 99 ? 6.468 -13.032 18.973 1.00 20.76 99 PHE A CA 1
ATOM 1407 C C . PHE B 2 99 ? 6.235 -14.326 18.204 1.00 22.18 99 PHE A C 1
ATOM 1408 O O . PHE B 2 99 ? 5.271 -14.438 17.456 1.00 22.40 99 PHE A O 1
ATOM 1416 N N . ASP B 2 100 ? 7.136 -15.288 18.362 1.00 24.01 100 ASP A N 1
ATOM 1417 C CA . ASP B 2 100 ? 7.083 -16.526 17.604 1.00 24.78 100 ASP A CA 1
ATOM 1418 C C . ASP B 2 100 ? 7.924 -17.602 18.280 1.00 24.26 100 ASP A C 1
ATOM 1419 O O . ASP B 2 100 ? 8.688 -17.319 19.186 1.00 24.27 100 ASP A O 1
ATOM 1424 N N . SER B 2 101 ? 7.768 -18.842 17.830 1.00 24.49 101 SER A N 1
ATOM 1425 C CA . SER B 2 101 ? 8.534 -19.951 18.366 1.00 25.78 101 SER A CA 1
ATOM 1426 C C . SER B 2 101 ? 9.854 -20.084 17.611 1.00 26.79 101 SER A C 1
ATOM 1427 O O . SER B 2 101 ? 10.660 -20.967 17.929 1.00 27.93 101 SER A O 1
ATOM 1430 N N . GLN B 2 102 ? 10.074 -19.211 16.619 1.00 25.12 102 GLN A N 1
ATOM 1431 C CA . GLN B 2 102 ? 11.360 -19.121 15.927 1.00 25.18 102 GLN A CA 1
ATOM 1432 C C . GLN B 2 102 ? 11.827 -17.650 15.850 1.00 24.05 102 GLN A C 1
ATOM 1433 O O . GLN B 2 102 ? 11.033 -16.726 16.079 1.00 22.87 102 GLN A O 1
ATOM 1439 N N . PRO B 2 103 ? 13.136 -17.424 15.586 1.00 23.22 103 PRO A N 1
ATOM 1440 C CA . PRO B 2 103 ? 13.632 -16.053 15.612 1.00 20.59 103 PRO A CA 1
ATOM 1441 C C . PRO B 2 103 ? 12.824 -15.183 14.659 1.00 18.24 103 PRO A C 1
ATOM 1442 O O . PRO B 2 103 ? 12.373 -15.647 13.606 1.00 18.90 103 PRO A O 1
ATOM 1446 N N . ILE B 2 104 ? 12.627 -13.938 15.047 1.00 15.96 104 ILE A N 1
ATOM 1447 C CA . ILE B 2 104 ? 11.732 -13.044 14.331 1.00 14.75 104 ILE A CA 1
ATOM 1448 C C . ILE B 2 104 ? 12.305 -11.605 14.425 1.00 14.27 104 ILE A C 1
ATOM 1449 O O . ILE B 2 104 ? 13.077 -11.292 15.318 1.00 14.09 104 ILE A O 1
ATOM 1454 N N . GLY B 2 105 ? 12.012 -10.810 13.413 1.00 13.86 105 GLY A N 1
ATOM 1455 C CA . GLY B 2 105 ? 12.450 -9.432 13.321 1.00 13.86 105 GLY A CA 1
ATOM 1456 C C . GLY B 2 105 ? 11.258 -8.568 12.970 1.00 12.88 105 GLY A C 1
ATOM 1457 O O . GLY B 2 105 ? 10.358 -8.999 12.249 1.00 13.06 105 GLY A O 1
ATOM 1458 N N . ILE B 2 106 ? 11.279 -7.324 13.423 1.00 12.73 106 ILE A N 1
ATOM 1459 C CA . ILE B 2 106 ? 10.218 -6.392 13.094 1.00 12.75 106 ILE A CA 1
ATOM 1460 C C . ILE B 2 106 ? 10.811 -4.986 13.044 1.00 12.29 106 ILE A C 1
ATOM 1461 O O . ILE B 2 106 ? 11.747 -4.674 13.771 1.00 12.17 106 ILE A O 1
ATOM 1466 N N . ASP B 2 107 ? 10.271 -4.157 12.165 1.00 12.38 107 ASP A N 1
ATOM 1467 C CA . ASP B 2 107 ? 10.676 -2.760 12.098 1.00 12.03 107 ASP A CA 1
ATOM 1468 C C . ASP B 2 107 ? 9.554 -1.860 11.630 1.00 12.05 107 ASP A C 1
ATOM 1469 O O . ASP B 2 107 ? 8.798 -2.203 10.722 1.00 12.68 107 ASP A O 1
ATOM 1474 N N . ILE B 2 108 ? 9.504 -0.684 12.234 1.00 12.98 108 ILE A N 1
ATOM 1475 C CA . ILE B 2 108 ? 8.601 0.410 11.844 1.00 13.42 108 ILE A CA 1
ATOM 1476 C C . ILE B 2 108 ? 9.424 1.655 11.908 1.00 14.36 108 ILE A C 1
ATOM 1477 O O . ILE B 2 108 ? 10.292 1.804 12.770 1.00 14.51 108 ILE A O 1
ATOM 1482 N N . GLU B 2 109 ? 9.196 2.520 10.942 1.00 16.21 109 GLU A N 1
ATOM 1483 C CA . GLU B 2 109 ? 9.893 3.768 10.834 1.00 16.59 109 GLU A CA 1
ATOM 1484 C C . GLU B 2 109 ? 8.927 4.834 10.291 1.00 17.52 109 GLU A C 1
ATOM 1485 O O . GLU B 2 109 ? 8.232 4.624 9.290 1.00 17.03 109 GLU A O 1
ATOM 1491 N N . LYS B 2 110 ? 8.921 5.973 10.956 1.00 18.89 110 LYS A N 1
ATOM 1492 C CA . LYS B 2 110 ? 8.169 7.136 10.491 1.00 19.35 110 LYS A CA 1
ATOM 1493 C C . LYS B 2 110 ? 8.799 7.663 9.208 1.00 19.12 110 LYS A C 1
ATOM 1494 O O . LYS B 2 110 ? 9.990 7.825 9.133 1.00 18.16 110 LYS A O 1
ATOM 1500 N N . THR B 2 111 ? 7.995 7.926 8.193 1.00 20.76 111 THR A N 1
ATOM 1501 C CA . THR B 2 111 ? 8.528 8.449 6.946 1.00 22.94 111 THR A CA 1
ATOM 1502 C C . THR B 2 111 ? 8.748 9.950 7.089 1.00 25.20 111 THR A C 1
ATOM 1503 O O . THR B 2 111 ? 8.039 10.623 7.826 1.00 27.81 111 THR A O 1
ATOM 1507 N N . LYS B 2 112 ? 9.774 10.436 6.419 1.00 27.20 112 LYS A N 1
ATOM 1508 C CA . LYS B 2 112 ? 10.162 11.852 6.416 1.00 29.94 112 LYS A CA 1
ATOM 1509 C C . LYS B 2 112 ? 10.889 12.004 5.115 1.00 30.91 112 LYS A C 1
ATOM 1510 O O . LYS B 2 112 ? 11.702 11.132 4.766 1.00 27.09 112 LYS A O 1
ATOM 1516 N N . PRO B 2 113 ? 10.626 13.100 4.382 1.00 33.22 113 PRO A N 1
ATOM 1517 C CA . PRO B 2 113 ? 11.365 13.187 3.127 1.00 33.25 113 PRO A CA 1
ATOM 1518 C C . PRO B 2 113 ? 12.870 13.107 3.386 1.00 31.37 113 PRO A C 1
ATOM 1519 O O . PRO B 2 113 ? 13.349 13.526 4.441 1.00 28.15 113 PRO A O 1
ATOM 1523 N N . ILE B 2 114 ? 13.589 12.549 2.423 1.00 30.38 114 ILE A N 1
ATOM 1524 C CA . ILE B 2 114 ? 14.964 12.185 2.625 1.00 32.36 114 ILE A CA 1
ATOM 1525 C C . ILE B 2 114 ? 15.585 12.022 1.261 1.00 33.31 114 ILE A C 1
ATOM 1526 O O . ILE B 2 114 ? 14.891 11.758 0.295 1.00 35.61 114 ILE A O 1
ATOM 1531 N N . SER B 2 115 ? 16.888 12.200 1.170 1.00 38.02 115 SER A N 1
ATOM 1532 C CA . SER B 2 115 ? 17.548 12.039 -0.106 1.00 40.37 115 SER A CA 1
ATOM 1533 C C . SER B 2 115 ? 17.805 10.562 -0.347 1.00 44.07 115 SER A C 1
ATOM 1534 O O . SER B 2 115 ? 17.722 9.736 0.574 1.00 44.20 115 SER A O 1
ATOM 1537 N N . LEU B 2 116 ? 18.122 10.244 -1.597 1.00 42.84 116 LEU A N 1
ATOM 1538 C CA . LEU B 2 116 ? 18.418 8.880 -2.003 1.00 43.04 116 LEU A CA 1
ATOM 1539 C C . LEU B 2 116 ? 19.857 8.537 -1.670 1.00 38.49 116 LEU A C 1
ATOM 1540 O O . LEU B 2 116 ? 20.302 7.425 -1.942 1.00 34.31 116 LEU A O 1
ATOM 1545 N N . GLU B 2 117 ? 20.588 9.494 -1.091 1.00 36.56 117 GLU A N 1
ATOM 1546 C CA . GLU B 2 117 ? 21.995 9.292 -0.793 1.00 35.84 117 GLU A CA 1
ATOM 1547 C C . GLU B 2 117 ? 22.223 8.069 0.080 1.00 31.26 117 GLU A C 1
ATOM 1548 O O . GLU B 2 117 ? 23.184 7.335 -0.163 1.00 29.74 117 GLU A O 1
ATOM 1554 N N . ILE B 2 118 ? 21.362 7.859 1.088 1.00 29.92 118 ILE A N 1
ATOM 1555 C CA . ILE B 2 118 ? 21.510 6.706 2.002 1.00 30.28 118 ILE A CA 1
ATOM 1556 C C . ILE B 2 118 ? 21.296 5.411 1.220 1.00 28.56 118 ILE A C 1
ATOM 1557 O O . ILE B 2 118 ? 22.046 4.465 1.406 1.00 26.88 118 ILE A O 1
ATOM 1562 N N . ALA B 2 119 ? 20.302 5.382 0.320 1.00 28.14 119 ALA A N 1
ATOM 1563 C CA . ALA B 2 119 ? 20.067 4.211 -0.540 1.00 26.76 119 ALA A CA 1
ATOM 1564 C C . ALA B 2 119 ? 21.237 3.975 -1.490 1.00 26.34 119 ALA A C 1
ATOM 1565 O O . ALA B 2 119 ? 21.697 2.852 -1.658 1.00 26.66 119 ALA A O 1
ATOM 1567 N N . LYS B 2 120 ? 21.720 5.039 -2.115 1.00 27.22 120 LYS A N 1
ATOM 1568 C CA . LYS B 2 120 ? 22.850 4.926 -3.051 1.00 28.31 120 LYS A CA 1
ATOM 1569 C C . LYS B 2 120 ? 24.073 4.341 -2.328 1.00 27.50 120 LYS A C 1
ATOM 1570 O O . LYS B 2 120 ? 24.696 3.384 -2.812 1.00 25.70 120 LYS A O 1
ATOM 1576 N N . ARG B 2 121 ? 24.380 4.888 -1.156 1.00 27.83 121 ARG A N 1
ATOM 1577 C CA . ARG B 2 121 ? 25.582 4.483 -0.396 1.00 30.58 121 ARG A CA 1
ATOM 1578 C C . ARG B 2 121 ? 25.500 3.079 0.211 1.00 29.78 121 ARG A C 1
ATOM 1579 O O . ARG B 2 121 ? 26.501 2.343 0.193 1.00 30.51 121 ARG A O 1
ATOM 1587 N N . PHE B 2 122 ? 24.320 2.694 0.720 1.00 27.96 122 PHE A N 1
ATOM 1588 C CA . PHE B 2 122 ? 24.215 1.504 1.577 1.00 26.99 122 PHE A CA 1
ATOM 1589 C C . PHE B 2 122 ? 23.427 0.312 1.032 1.00 26.79 122 PHE A C 1
ATOM 1590 O O . PHE B 2 122 ? 23.755 -0.836 1.346 1.00 25.17 122 PHE A O 1
ATOM 1598 N N . PHE B 2 123 ? 22.394 0.556 0.228 1.00 25.58 123 PHE A N 1
ATOM 1599 C CA . PHE B 2 123 ? 21.558 -0.555 -0.264 1.00 23.82 123 PHE A CA 1
ATOM 1600 C C . PHE B 2 123 ? 22.222 -1.278 -1.433 1.00 24.01 123 PHE A C 1
ATOM 1601 O O . PHE B 2 123 ? 23.164 -0.759 -2.043 1.00 23.49 123 PHE A O 1
ATOM 1609 N N . SER B 2 124 ? 21.743 -2.482 -1.737 1.00 24.31 124 SER A N 1
ATOM 1610 C CA . SER B 2 124 ? 22.248 -3.217 -2.904 1.00 25.33 124 SER A CA 1
ATOM 1611 C C . SER B 2 124 ? 21.886 -2.481 -4.204 1.00 26.47 124 SER A C 1
ATOM 1612 O O . SER B 2 124 ? 20.916 -1.720 -4.244 1.00 26.71 124 SER A O 1
ATOM 1615 N N . LYS B 2 125 ? 22.671 -2.686 -5.263 1.00 29.26 125 LYS A N 1
ATOM 1616 C CA . LYS B 2 125 ? 22.426 -2.003 -6.546 1.00 31.06 125 LYS A CA 1
ATOM 1617 C C . LYS B 2 125 ? 21.003 -2.243 -7.059 1.00 28.54 125 LYS A C 1
ATOM 1618 O O . LYS B 2 125 ? 20.346 -1.321 -7.544 1.00 26.34 125 LYS A O 1
ATOM 1624 N N . THR B 2 126 ? 20.540 -3.485 -6.942 1.00 27.62 126 THR A N 1
ATOM 1625 C CA . THR B 2 126 ? 19.176 -3.859 -7.315 1.00 27.96 126 THR A CA 1
ATOM 1626 C C . THR B 2 126 ? 18.103 -2.971 -6.655 1.00 26.46 126 THR A C 1
ATOM 1627 O O . THR B 2 126 ? 17.137 -2.548 -7.305 1.00 26.71 126 THR A O 1
ATOM 1631 N N . GLU B 2 127 ? 18.282 -2.688 -5.365 1.00 25.06 127 GLU A N 1
ATOM 1632 C CA . GLU B 2 127 ? 17.312 -1.922 -4.595 1.00 23.29 127 GLU A CA 1
ATOM 1633 C C . GLU B 2 127 ? 17.381 -0.470 -4.998 1.00 23.40 127 GLU A C 1
ATOM 1634 O O . GLU B 2 127 ? 16.370 0.219 -5.047 1.00 20.37 127 GLU A O 1
ATOM 1640 N N . TYR B 2 128 ? 18.593 -0.013 -5.304 1.00 23.51 128 TYR A N 1
ATOM 1641 C CA . TYR B 2 128 ? 18.793 1.372 -5.683 1.00 25.07 128 TYR A CA 1
ATOM 1642 C C . TYR B 2 128 ? 18.141 1.635 -7.038 1.00 25.17 128 TYR A C 1
ATOM 1643 O O . TYR B 2 128 ? 17.456 2.655 -7.243 1.00 24.92 128 TYR A O 1
ATOM 1652 N N . SER B 2 129 ? 18.325 0.674 -7.936 1.00 25.43 129 SER A N 1
ATOM 1653 C CA . SER B 2 129 ? 17.697 0.677 -9.258 1.00 27.23 129 SER A CA 1
ATOM 1654 C C . SER B 2 129 ? 16.161 0.632 -9.150 1.00 28.32 129 SER A C 1
ATOM 1655 O O . SER B 2 129 ? 15.456 1.461 -9.765 1.00 28.15 129 SER A O 1
ATOM 1658 N N . ASP B 2 130 ? 15.640 -0.284 -8.332 1.00 26.99 130 ASP A N 1
ATOM 1659 C CA . ASP B 2 130 ? 14.201 -0.327 -8.073 1.00 25.99 130 ASP A CA 1
ATOM 1660 C C . ASP B 2 130 ? 13.697 1.008 -7.552 1.00 26.23 130 ASP A C 1
ATOM 1661 O O . ASP B 2 130 ? 12.639 1.481 -7.966 1.00 26.32 130 ASP A O 1
ATOM 1666 N N . LEU B 2 131 ? 14.450 1.602 -6.635 1.00 26.03 131 LEU A N 1
ATOM 1667 C CA . LEU B 2 131 ? 14.089 2.884 -6.057 1.00 25.80 131 LEU A CA 1
ATOM 1668 C C . LEU B 2 131 ? 14.023 3.978 -7.130 1.00 26.32 131 LEU A C 1
ATOM 1669 O O . LEU B 2 131 ? 13.069 4.763 -7.172 1.00 28.07 131 LEU A O 1
ATOM 1674 N N . LEU B 2 132 ? 15.033 4.031 -7.997 1.00 25.87 132 LEU A N 1
ATOM 1675 C CA . LEU B 2 132 ? 15.089 5.031 -9.078 1.00 25.59 132 LEU A CA 1
ATOM 1676 C C . LEU B 2 132 ? 13.961 4.861 -10.117 1.00 25.09 132 LEU A C 1
ATOM 1677 O O . LEU B 2 132 ? 13.608 5.799 -10.811 1.00 25.94 132 LEU A O 1
ATOM 1682 N N . ALA B 2 133 ? 13.398 3.664 -10.192 1.00 24.13 133 ALA A N 1
ATOM 1683 C CA . ALA B 2 133 ? 12.285 3.353 -11.065 1.00 23.94 133 ALA A CA 1
ATOM 1684 C C . ALA B 2 133 ? 10.959 3.950 -10.616 1.00 26.41 133 ALA A C 1
ATOM 1685 O O . ALA B 2 133 ? 10.008 3.989 -11.392 1.00 25.23 133 ALA A O 1
ATOM 1687 N N . LYS B 2 134 ? 10.869 4.365 -9.355 1.00 27.65 134 LYS A N 1
ATOM 1688 C CA . LYS B 2 134 ? 9.622 4.890 -8.828 1.00 29.64 134 LYS A CA 1
ATOM 1689 C C . LYS B 2 134 ? 9.513 6.343 -9.213 1.00 31.52 134 LYS A C 1
ATOM 1690 O O . LYS B 2 134 ? 10.525 7.036 -9.320 1.00 33.20 134 LYS A O 1
ATOM 1696 N N . ASP B 2 135 ? 8.293 6.811 -9.437 1.00 36.10 135 ASP A N 1
ATOM 1697 C CA . ASP B 2 135 ? 8.100 8.247 -9.651 1.00 41.87 135 ASP A CA 1
ATOM 1698 C C . ASP B 2 135 ? 8.401 9.007 -8.358 1.00 43.03 135 ASP A C 1
ATOM 1699 O O . ASP B 2 135 ? 8.267 8.453 -7.258 1.00 41.48 135 ASP A O 1
ATOM 1704 N N . LYS B 2 136 ? 8.837 10.259 -8.503 1.00 44.09 136 LYS A N 1
ATOM 1705 C CA . LYS B 2 136 ? 9.061 11.153 -7.364 1.00 47.11 136 LYS A CA 1
ATOM 1706 C C . LYS B 2 136 ? 7.901 11.083 -6.359 1.00 46.92 136 LYS A C 1
ATOM 1707 O O . LYS B 2 136 ? 8.113 11.160 -5.152 1.00 50.83 136 LYS A O 1
ATOM 1709 N N . ASP B 2 137 ? 6.684 10.925 -6.880 1.00 46.83 137 ASP A N 1
ATOM 1710 C CA . ASP B 2 137 ? 5.465 10.685 -6.086 1.00 49.66 137 ASP A CA 1
ATOM 1711 C C . ASP B 2 137 ? 5.532 9.545 -5.066 1.00 46.71 137 ASP A C 1
ATOM 1712 O O . ASP B 2 137 ? 4.700 9.460 -4.159 1.00 48.29 137 ASP A O 1
ATOM 1717 N N . GLU B 2 138 ? 6.484 8.646 -5.246 1.00 44.38 138 GLU A N 1
ATOM 1718 C CA . GLU B 2 138 ? 6.459 7.382 -4.549 1.00 42.13 138 GLU A CA 1
ATOM 1719 C C . GLU B 2 138 ? 7.822 6.983 -3.978 1.00 37.84 138 GLU A C 1
ATOM 1720 O O . GLU B 2 138 ? 7.896 6.008 -3.235 1.00 37.80 138 GLU A O 1
ATOM 1726 N N . GLN B 2 139 ? 8.886 7.722 -4.304 1.00 34.12 139 GLN A N 1
ATOM 1727 C CA . GLN B 2 139 ? 10.244 7.308 -3.937 1.00 33.51 139 GLN A CA 1
ATOM 1728 C C . GLN B 2 139 ? 10.530 7.338 -2.429 1.00 29.93 139 GLN A C 1
ATOM 1729 O O . GLN B 2 139 ? 11.214 6.458 -1.930 1.00 28.53 139 GLN A O 1
ATOM 1735 N N . THR B 2 140 ? 10.030 8.349 -1.721 1.00 27.75 140 THR A N 1
ATOM 1736 C CA . THR B 2 140 ? 10.141 8.386 -0.261 1.00 25.15 140 THR A CA 1
ATOM 1737 C C . THR B 2 140 ? 9.460 7.161 0.339 1.00 24.34 140 THR A C 1
ATOM 1738 O O . THR B 2 140 ? 10.040 6.446 1.180 1.00 21.08 140 THR A O 1
ATOM 1742 N N . ASP B 2 141 ? 8.233 6.912 -0.102 1.00 23.53 141 ASP A N 1
ATOM 1743 C CA . ASP B 2 141 ? 7.470 5.802 0.450 1.00 23.02 141 ASP A CA 1
ATOM 1744 C C . ASP B 2 141 ? 8.194 4.505 0.142 1.00 21.31 141 ASP A C 1
ATOM 1745 O O . ASP B 2 141 ? 8.320 3.663 1.020 1.00 22.91 141 ASP A O 1
ATOM 1750 N N . TYR B 2 142 ? 8.715 4.340 -1.071 1.00 18.61 142 TYR A N 1
ATOM 1751 C CA . TYR B 2 142 ? 9.416 3.086 -1.382 1.00 17.66 142 TYR A CA 1
ATOM 1752 C C . TYR B 2 142 ? 10.725 2.953 -0.622 1.00 16.46 142 TYR A C 1
ATOM 1753 O O . TYR B 2 142 ? 11.126 1.831 -0.288 1.00 16.09 142 TYR A O 1
ATOM 1762 N N . PHE B 2 143 ? 11.402 4.076 -0.346 1.00 15.68 143 PHE A N 1
ATOM 1763 C CA . PHE B 2 143 ? 12.613 4.042 0.442 1.00 14.49 143 PHE A CA 1
ATOM 1764 C C . PHE B 2 143 ? 12.320 3.545 1.850 1.00 13.91 143 PHE A C 1
ATOM 1765 O O . PHE B 2 143 ? 13.103 2.809 2.421 1.00 13.70 143 PHE A O 1
ATOM 1773 N N . TYR B 2 144 ? 11.204 3.966 2.428 1.00 12.98 144 TYR A N 1
ATOM 1774 C CA . TYR B 2 144 ? 10.888 3.555 3.797 1.00 13.29 144 TYR A CA 1
ATOM 1775 C C . TYR B 2 144 ? 10.430 2.106 3.895 1.00 13.15 144 TYR A C 1
ATOM 1776 O O . TYR B 2 144 ? 10.763 1.450 4.879 1.00 13.16 144 TYR A O 1
ATOM 1785 N N . HIS B 2 145 ? 9.750 1.619 2.860 1.00 13.31 145 HIS A N 1
ATOM 1786 C CA . HIS B 2 145 ? 9.491 0.175 2.670 1.00 14.15 145 HIS A CA 1
ATOM 1787 C C . HIS B 2 145 ? 10.800 -0.606 2.674 1.00 14.47 145 HIS A C 1
ATOM 1788 O O . HIS B 2 145 ? 10.986 -1.491 3.497 1.00 15.75 145 HIS A O 1
ATOM 1795 N N . LEU B 2 146 ? 11.705 -0.290 1.748 1.00 14.35 146 LEU A N 1
ATOM 1796 C CA . LEU B 2 146 ? 13.008 -0.937 1.686 1.00 15.36 146 LEU A CA 1
ATOM 1797 C C . LEU B 2 146 ? 13.733 -0.895 3.019 1.00 15.06 146 LEU A C 1
ATOM 1798 O O . LEU B 2 146 ? 14.233 -1.911 3.510 1.00 14.32 146 LEU A O 1
ATOM 1803 N N . TRP B 2 147 ? 13.791 0.292 3.610 1.00 14.79 147 TRP A N 1
ATOM 1804 C CA . TRP B 2 147 ? 14.413 0.454 4.920 1.00 14.84 147 TRP A CA 1
ATOM 1805 C C . TRP B 2 147 ? 13.851 -0.476 6.012 1.00 13.83 147 TRP A C 1
ATOM 1806 O O . TRP B 2 147 ? 14.613 -1.220 6.654 1.00 14.37 147 TRP A O 1
ATOM 1817 N N . SER B 2 148 ? 12.533 -0.471 6.193 1.00 13.38 148 SER A N 1
ATOM 1818 C CA . SER B 2 148 ? 11.869 -1.301 7.221 1.00 13.10 148 SER A CA 1
ATOM 1819 C C . SER B 2 148 ? 11.914 -2.826 6.901 1.00 13.15 148 SER A C 1
ATOM 1820 O O . SER B 2 148 ? 12.088 -3.642 7.819 1.00 13.14 148 SER A O 1
ATOM 1823 N N . MET B 2 149 ? 11.790 -3.189 5.627 1.00 14.18 149 MET A N 1
ATOM 1824 C CA . MET B 2 149 ? 11.906 -4.603 5.191 1.00 15.77 149 MET A CA 1
ATOM 1825 C C . MET B 2 149 ? 13.305 -5.169 5.457 1.00 16.04 149 MET A C 1
ATOM 1826 O O . MET B 2 149 ? 13.447 -6.292 5.924 1.00 17.17 149 MET A O 1
ATOM 1831 N N . LYS B 2 150 ? 14.325 -4.410 5.063 1.00 16.27 150 LYS A N 1
ATOM 1832 C CA . LYS B 2 150 ? 15.721 -4.791 5.273 1.00 16.73 150 LYS A CA 1
ATOM 1833 C C . LYS B 2 150 ? 16.045 -4.865 6.748 1.00 16.59 150 LYS A C 1
ATOM 1834 O O . LYS B 2 150 ? 16.720 -5.791 7.206 1.00 15.65 150 LYS A O 1
ATOM 1840 N N . GLU B 2 151 ? 15.589 -3.877 7.500 1.00 16.66 151 GLU A N 1
ATOM 1841 C CA . GLU B 2 151 ? 15.817 -3.902 8.920 1.00 17.85 151 GLU A CA 1
ATOM 1842 C C . GLU B 2 151 ? 15.076 -5.047 9.638 1.00 17.15 151 GLU A C 1
ATOM 1843 O O . GLU B 2 151 ? 15.618 -5.619 10.594 1.00 15.95 151 GLU A O 1
ATOM 1849 N N . SER B 2 152 ? 13.894 -5.415 9.152 1.00 16.06 152 SER A N 1
ATOM 1850 C CA . SER B 2 152 ? 13.194 -6.571 9.692 1.00 15.33 152 SER A CA 1
ATOM 1851 C C . SER B 2 152 ? 14.069 -7.830 9.498 1.00 15.30 152 SER A C 1
ATOM 1852 O O . SER B 2 152 ? 14.201 -8.627 10.409 1.00 14.67 152 SER A O 1
ATOM 1855 N N . PHE B 2 153 ? 14.724 -7.944 8.349 1.00 16.23 153 PHE A N 1
ATOM 1856 C CA . PHE B 2 153 ? 15.618 -9.062 8.092 1.00 17.18 153 PHE A CA 1
ATOM 1857 C C . PHE B 2 153 ? 16.838 -9.095 9.022 1.00 16.68 153 PHE A C 1
ATOM 1858 O O . PHE B 2 153 ? 17.104 -10.122 9.678 1.00 15.97 153 PHE A O 1
ATOM 1866 N N . ILE B 2 154 ? 17.579 -7.983 9.091 1.00 15.16 154 ILE A N 1
ATOM 1867 C CA . ILE B 2 154 ? 18.803 -7.957 9.893 1.00 15.60 154 ILE A CA 1
ATOM 1868 C C . ILE B 2 154 ? 18.511 -8.085 11.371 1.00 15.14 154 ILE A C 1
ATOM 1869 O O . ILE B 2 154 ? 19.348 -8.579 12.135 1.00 14.69 154 ILE A O 1
ATOM 1874 N N . LYS B 2 155 ? 17.312 -7.688 11.773 1.00 15.26 155 LYS A N 1
ATOM 1875 C CA . LYS B 2 155 ? 16.886 -7.861 13.146 1.00 15.77 155 LYS A CA 1
ATOM 1876 C C . LYS B 2 155 ? 16.472 -9.292 13.425 1.00 16.70 155 LYS A C 1
ATOM 1877 O O . LYS B 2 155 ? 16.721 -9.763 14.512 1.00 17.05 155 LYS A O 1
ATOM 1883 N N . GLN B 2 156 ? 15.864 -9.971 12.449 1.00 18.03 156 GLN A N 1
ATOM 1884 C CA . GLN B 2 156 ? 15.575 -11.419 12.561 1.00 20.11 156 GLN A CA 1
ATOM 1885 C C . GLN B 2 156 ? 16.846 -12.260 12.709 1.00 20.95 156 GLN A C 1
ATOM 1886 O O . GLN B 2 156 ? 16.949 -13.106 13.579 1.00 21.19 156 GLN A O 1
ATOM 1892 N N . GLU B 2 157 ? 17.790 -12.015 11.815 1.00 23.13 157 GLU A N 1
ATOM 1893 C CA . GLU B 2 157 ? 19.102 -12.663 11.834 1.00 26.74 157 GLU A CA 1
ATOM 1894 C C . GLU B 2 157 ? 19.843 -12.401 13.151 1.00 25.89 157 GLU A C 1
ATOM 1895 O O . GLU B 2 157 ? 20.586 -13.251 13.633 1.00 25.60 157 GLU A O 1
ATOM 1901 N N . GLY B 2 158 ? 19.650 -11.211 13.710 1.00 23.30 158 GLY A N 1
ATOM 1902 C CA . GLY B 2 158 ? 20.194 -10.866 15.003 1.00 24.59 158 GLY A CA 1
ATOM 1903 C C . GLY B 2 158 ? 21.437 -9.981 14.988 1.00 25.78 158 GLY A C 1
ATOM 1904 O O . GLY B 2 158 ? 21.803 -9.455 16.021 1.00 25.81 158 GLY A O 1
ATOM 1905 N N . LYS B 2 159 ? 22.089 -9.820 13.839 1.00 27.30 159 LYS A N 1
ATOM 1906 C CA . LYS B 2 159 ? 23.303 -8.991 13.753 1.00 28.61 159 LYS A CA 1
ATOM 1907 C C . LYS B 2 159 ? 23.020 -7.493 13.596 1.00 27.68 159 LYS A C 1
ATOM 1908 O O . LYS B 2 159 ? 23.922 -6.667 13.721 1.00 27.66 159 LYS A O 1
ATOM 1914 N N . GLY B 2 160 ? 21.782 -7.125 13.285 1.00 27.10 160 GLY A N 1
ATOM 1915 C CA . GLY B 2 160 ? 21.479 -5.717 13.026 1.00 25.71 160 GLY A CA 1
ATOM 1916 C C . GLY B 2 160 ? 22.432 -5.159 11.977 1.00 25.80 160 GLY A C 1
ATOM 1917 O O . GLY B 2 160 ? 22.795 -5.872 11.010 1.00 25.61 160 GLY A O 1
ATOM 1918 N N . LEU B 2 161 ? 22.874 -3.912 12.162 1.00 24.82 161 LEU A N 1
ATOM 1919 C CA . LEU B 2 161 ? 23.717 -3.240 11.144 1.00 25.71 161 LEU A CA 1
ATOM 1920 C C . LEU B 2 161 ? 25.182 -3.725 11.023 1.00 26.52 161 LEU A C 1
ATOM 1921 O O . LEU B 2 161 ? 25.950 -3.202 10.197 1.00 27.83 161 LEU A O 1
ATOM 1926 N N . SER B 2 162 ? 25.577 -4.727 11.801 1.00 25.97 162 SER A N 1
ATOM 1927 C CA . SER B 2 162 ? 26.832 -5.444 11.509 1.00 27.52 162 SER A CA 1
ATOM 1928 C C . SER B 2 162 ? 26.736 -6.225 10.207 1.00 28.46 162 SER A C 1
ATOM 1929 O O . SER B 2 162 ? 27.746 -6.571 9.621 1.00 28.59 162 SER A O 1
ATOM 1932 N N . LEU B 2 163 ? 25.508 -6.531 9.785 1.00 28.76 163 LEU A N 1
ATOM 1933 C CA . LEU B 2 163 ? 25.265 -7.206 8.526 1.00 30.80 163 LEU A CA 1
ATOM 1934 C C . LEU B 2 163 ? 25.128 -6.142 7.438 1.00 29.29 163 LEU A C 1
ATOM 1935 O O . LEU B 2 163 ? 24.203 -5.336 7.490 1.00 30.79 163 LEU A O 1
ATOM 1940 N N . PRO B 2 164 ? 26.057 -6.120 6.462 1.00 27.65 164 PRO A N 1
ATOM 1941 C CA . PRO B 2 164 ? 26.014 -5.069 5.442 1.00 26.84 164 PRO A CA 1
ATOM 1942 C C . PRO B 2 164 ? 24.689 -5.057 4.667 1.00 24.72 164 PRO A C 1
ATOM 1943 O O . PRO B 2 164 ? 24.232 -6.102 4.201 1.00 22.61 164 PRO A O 1
ATOM 1947 N N . LEU B 2 165 ? 24.092 -3.877 4.533 1.00 22.74 165 LEU A N 1
ATOM 1948 C CA . LEU B 2 165 ? 22.835 -3.741 3.823 1.00 23.54 165 LEU A CA 1
ATOM 1949 C C . LEU B 2 165 ? 22.907 -4.099 2.328 1.00 24.33 165 LEU A C 1
ATOM 1950 O O . LEU B 2 165 ? 21.888 -4.377 1.709 1.00 23.19 165 LEU A O 1
ATOM 1955 N N . ASP B 2 166 ? 24.102 -4.133 1.743 1.00 25.16 166 ASP A N 1
ATOM 1956 C CA . ASP B 2 166 ? 24.208 -4.522 0.345 1.00 26.50 166 ASP A CA 1
ATOM 1957 C C . ASP B 2 166 ? 24.473 -6.026 0.127 1.00 26.25 166 ASP A C 1
ATOM 1958 O O . ASP B 2 166 ? 24.692 -6.456 -0.987 1.00 28.43 166 ASP A O 1
ATOM 1963 N N . SER B 2 167 ? 24.414 -6.819 1.185 1.00 25.35 167 SER A N 1
ATOM 1964 C CA . SER B 2 167 ? 24.715 -8.265 1.107 1.00 24.44 167 SER A CA 1
ATOM 1965 C C . SER B 2 167 ? 23.481 -9.091 0.742 1.00 24.50 167 SER A C 1
ATOM 1966 O O . SER B 2 167 ? 23.553 -10.310 0.582 1.00 22.91 167 SER A O 1
ATOM 1969 N N . PHE B 2 168 ? 22.334 -8.424 0.646 1.00 24.22 168 PHE A N 1
ATOM 1970 C CA . PHE B 2 168 ? 21.088 -9.083 0.301 1.00 23.53 168 PHE A CA 1
ATOM 1971 C C . PHE B 2 168 ? 20.188 -8.037 -0.319 1.00 22.75 168 PHE A C 1
ATOM 1972 O O . PHE B 2 168 ? 20.406 -6.843 -0.145 1.00 21.30 168 PHE A O 1
ATOM 1980 N N . SER B 2 169 ? 19.201 -8.489 -1.074 1.00 23.27 169 SER A N 1
ATOM 1981 C CA . SER B 2 169 ? 18.294 -7.571 -1.762 1.00 22.18 169 SER A CA 1
ATOM 1982 C C . SER B 2 169 ? 16.860 -7.910 -1.405 1.00 20.38 169 SER A C 1
ATOM 1983 O O . SER B 2 169 ? 16.496 -9.096 -1.333 1.00 21.88 169 SER A O 1
ATOM 1986 N N . VAL B 2 170 ? 16.047 -6.879 -1.182 1.00 19.72 170 VAL A N 1
ATOM 1987 C CA . VAL B 2 170 ? 14.606 -7.082 -1.019 1.00 19.53 170 VAL A CA 1
ATOM 1988 C C . VAL B 2 170 ? 13.843 -6.319 -2.082 1.00 17.95 170 VAL A C 1
ATOM 1989 O O . VAL B 2 170 ? 14.305 -5.283 -2.564 1.00 17.56 170 VAL A O 1
ATOM 1993 N N . ARG B 2 171 ? 12.672 -6.837 -2.418 1.00 17.71 171 ARG A N 1
ATOM 1994 C CA . ARG B 2 171 ? 11.785 -6.207 -3.395 1.00 18.58 171 ARG A CA 1
ATOM 1995 C C . ARG B 2 171 ? 10.313 -6.330 -2.983 1.00 16.94 171 ARG A C 1
ATOM 1996 O O . ARG B 2 171 ? 9.813 -7.420 -2.719 1.00 15.63 171 ARG A O 1
ATOM 2004 N N . LEU B 2 172 ? 9.640 -5.184 -2.966 1.00 16.61 172 LEU A N 1
ATOM 2005 C CA . LEU B 2 172 ? 8.202 -5.117 -2.811 1.00 16.79 172 LEU A CA 1
ATOM 2006 C C . LEU B 2 172 ? 7.556 -5.041 -4.195 1.00 16.04 172 LEU A C 1
ATOM 2007 O O . LEU B 2 172 ? 7.680 -4.065 -4.896 1.00 17.31 172 LEU A O 1
ATOM 2012 N N . HIS B 2 173 ? 6.843 -6.097 -4.558 1.00 16.54 173 HIS A N 1
ATOM 2013 C CA . HIS B 2 173 ? 6.200 -6.240 -5.860 1.00 16.13 173 HIS A CA 1
ATOM 2014 C C . HIS B 2 173 ? 4.843 -5.574 -5.836 1.00 15.17 173 HIS A C 1
ATOM 2015 O O . HIS B 2 173 ? 4.284 -5.305 -4.761 1.00 14.36 173 HIS A O 1
ATOM 2022 N N . GLN B 2 174 ? 4.302 -5.328 -7.019 1.00 14.91 174 GLN A N 1
ATOM 2023 C CA . GLN B 2 174 ? 3.055 -4.569 -7.165 1.00 15.02 174 GLN A CA 1
ATOM 2024 C C . GLN B 2 174 ? 1.852 -5.273 -6.538 1.00 14.97 174 GLN A C 1
ATOM 2025 O O . GLN B 2 174 ? 0.934 -4.624 -6.056 1.00 14.67 174 GLN A O 1
ATOM 2031 N N . ASP B 2 175 ? 1.884 -6.607 -6.496 1.00 14.59 175 ASP A N 1
ATOM 2032 C CA . ASP B 2 175 ? 0.839 -7.368 -5.879 1.00 15.34 175 ASP A CA 1
ATOM 2033 C C . ASP B 2 175 ? 0.880 -7.290 -4.355 1.00 15.59 175 ASP A C 1
ATOM 2034 O O . ASP B 2 175 ? -0.042 -7.758 -3.703 1.00 15.66 175 ASP A O 1
ATOM 2039 N N . GLY B 2 176 ? 1.961 -6.746 -3.796 1.00 15.78 176 GLY A N 1
ATOM 2040 C CA . GLY B 2 176 ? 2.100 -6.613 -2.377 1.00 17.20 176 GLY A CA 1
ATOM 2041 C C . GLY B 2 176 ? 2.986 -7.616 -1.654 1.00 18.50 176 GLY A C 1
ATOM 2042 O O . GLY B 2 176 ? 3.195 -7.463 -0.462 1.00 18.51 176 GLY A O 1
ATOM 2043 N N . GLN B 2 177 ? 3.498 -8.633 -2.351 1.00 20.41 177 GLN A N 1
ATOM 2044 C CA . GLN B 2 177 ? 4.393 -9.618 -1.744 1.00 20.97 177 GLN A CA 1
ATOM 2045 C C . GLN B 2 177 ? 5.827 -9.101 -1.762 1.00 19.55 177 GLN A C 1
ATOM 2046 O O . GLN B 2 177 ? 6.209 -8.365 -2.649 1.00 17.21 177 GLN A O 1
ATOM 2052 N N . VAL B 2 178 ? 6.629 -9.570 -0.808 1.00 19.53 178 VAL A N 1
ATOM 2053 C CA . VAL B 2 178 ? 8.045 -9.217 -0.720 1.00 19.00 178 VAL A CA 1
ATOM 2054 C C . VAL B 2 178 ? 8.882 -10.432 -1.114 1.00 20.30 178 VAL A C 1
ATOM 2055 O O . VAL B 2 178 ? 8.572 -11.546 -0.693 1.00 19.70 178 VAL A O 1
ATOM 2059 N N . SER B 2 179 ? 9.905 -10.217 -1.944 1.00 20.64 179 SER A N 1
ATOM 2060 C CA . SER B 2 179 ? 10.898 -11.242 -2.225 1.00 20.69 179 SER A CA 1
ATOM 2061 C C . SER B 2 179 ? 12.244 -10.803 -1.650 1.00 22.29 179 SER A C 1
ATOM 2062 O O . SER B 2 179 ? 12.525 -9.589 -1.538 1.00 20.40 179 SER A O 1
ATOM 2065 N N . ILE B 2 180 ? 13.046 -11.799 -1.265 1.00 23.34 180 ILE A N 1
ATOM 2066 C CA . ILE B 2 180 ? 14.388 -11.589 -0.727 1.00 26.29 180 ILE A CA 1
ATOM 2067 C C . ILE B 2 180 ? 15.411 -12.437 -1.488 1.00 27.60 180 ILE A C 1
ATOM 2068 O O . ILE B 2 180 ? 15.175 -13.631 -1.745 1.00 26.87 180 ILE A O 1
ATOM 2073 N N . GLU B 2 181 ? 16.538 -11.830 -1.839 1.00 27.68 181 GLU A N 1
ATOM 2074 C CA . GLU B 2 181 ? 17.619 -12.556 -2.499 1.00 31.23 181 GLU A CA 1
ATOM 2075 C C . GLU B 2 181 ? 18.666 -12.849 -1.434 1.00 31.09 181 GLU A C 1
ATOM 2076 O O . GLU B 2 181 ? 19.313 -11.929 -0.928 1.00 29.71 181 GLU A O 1
ATOM 2082 N N . LEU B 2 182 ? 18.784 -14.126 -1.074 1.00 34.19 182 LEU A N 1
ATOM 2083 C CA . LEU B 2 182 ? 19.765 -14.621 -0.095 1.00 39.23 182 LEU A CA 1
ATOM 2084 C C . LEU B 2 182 ? 20.562 -15.813 -0.642 1.00 43.80 182 LEU A C 1
ATOM 2085 O O . LEU B 2 182 ? 20.045 -16.557 -1.482 1.00 44.89 182 LEU A O 1
ATOM 2090 N N . PRO B 2 183 ? 21.803 -16.026 -0.141 1.00 49.75 183 PRO A N 1
ATOM 2091 C CA . PRO B 2 183 ? 22.535 -17.241 -0.498 1.00 52.45 183 PRO A CA 1
ATOM 2092 C C . PRO B 2 183 ? 21.976 -18.433 0.277 1.00 58.85 183 PRO A C 1
ATOM 2093 O O . PRO B 2 183 ? 22.461 -18.741 1.374 1.00 65.38 183 PRO A O 1
ATOM 2097 N N . ASP B 2 184 ? 20.964 -19.084 -0.298 1.00 60.59 184 ASP A N 1
ATOM 2098 C CA . ASP B 2 184 ? 20.197 -20.143 0.367 1.00 62.78 184 ASP A CA 1
ATOM 2099 C C . ASP B 2 184 ? 20.494 -21.549 -0.193 1.00 61.30 184 ASP A C 1
ATOM 2100 O O . ASP B 2 184 ? 20.032 -21.843 -1.297 1.00 63.01 184 ASP A O 1
ATOM 2102 N N . SER B 2 185 ? 21.240 -22.434 0.491 1.00 57.58 185 SER A N 1
ATOM 2103 C CA . SER B 2 185 ? 22.046 -22.228 1.726 1.00 55.84 185 SER A CA 1
ATOM 2104 C C . SER B 2 185 ? 21.321 -21.645 2.970 1.00 53.21 185 SER A C 1
ATOM 2105 O O . SER B 2 185 ? 20.876 -22.417 3.834 1.00 50.49 185 SER A O 1
ATOM 2108 N N . HIS B 2 186 ? 21.239 -20.312 3.084 1.00 47.57 186 HIS A N 1
ATOM 2109 C CA . HIS B 2 186 ? 20.408 -19.656 4.111 1.00 43.45 186 HIS A CA 1
ATOM 2110 C C . HIS B 2 186 ? 19.063 -20.340 4.312 1.00 40.84 186 HIS A C 1
ATOM 2111 O O . HIS B 2 186 ? 18.429 -20.769 3.349 1.00 39.96 186 HIS A O 1
ATOM 2118 N N . SER B 2 187 ? 18.627 -20.430 5.568 1.00 40.76 187 SER A N 1
ATOM 2119 C CA . SER B 2 187 ? 17.322 -20.998 5.880 1.00 41.74 187 SER A CA 1
ATOM 2120 C C . SER B 2 187 ? 16.211 -20.100 5.339 1.00 42.96 187 SER A C 1
ATOM 2121 O O . SER B 2 187 ? 16.440 -18.909 5.086 1.00 37.91 187 SER A O 1
ATOM 2124 N N . PRO B 2 188 ? 15.010 -20.672 5.144 1.00 42.46 188 PRO A N 1
ATOM 2125 C CA . PRO B 2 188 ? 13.850 -19.907 4.696 1.00 40.11 188 PRO A CA 1
ATOM 2126 C C . PRO B 2 188 ? 13.572 -18.667 5.542 1.00 35.63 188 PRO A C 1
ATOM 2127 O O . PRO B 2 188 ? 13.567 -18.730 6.769 1.00 33.83 188 PRO A O 1
ATOM 2131 N N . CYS B 2 189 ? 13.344 -17.542 4.893 1.00 31.85 189 CYS A N 1
ATOM 2132 C CA . CYS B 2 189 ? 12.686 -16.479 5.591 1.00 29.12 189 CYS A CA 1
ATOM 2133 C C . CYS B 2 189 ? 11.707 -15.734 4.704 1.00 24.18 189 CYS A C 1
ATOM 2134 O O . CYS B 2 189 ? 11.695 -15.866 3.488 1.00 21.05 189 CYS A O 1
ATOM 2137 N N . TYR B 2 190 ? 10.800 -15.053 5.377 1.00 21.37 190 TYR A N 1
ATOM 2138 C CA . TYR B 2 190 ? 9.632 -14.486 4.751 1.00 20.30 190 TYR A CA 1
ATOM 2139 C C . TYR B 2 190 ? 9.461 -13.114 5.346 1.00 18.14 190 TYR A C 1
ATOM 2140 O O . TYR B 2 190 ? 9.589 -12.934 6.559 1.00 17.54 190 TYR A O 1
ATOM 2149 N N . ILE B 2 191 ? 9.148 -12.164 4.488 1.00 18.04 191 ILE A N 1
ATOM 2150 C CA . ILE B 2 191 ? 8.874 -10.802 4.913 1.00 15.98 191 ILE A CA 1
ATOM 2151 C C . ILE B 2 191 ? 7.462 -10.404 4.491 1.00 15.50 191 ILE A C 1
ATOM 2152 O O . ILE B 2 191 ? 7.059 -10.626 3.357 1.00 15.43 191 ILE A O 1
ATOM 2157 N N . LYS B 2 192 ? 6.722 -9.817 5.434 1.00 16.21 192 LYS A N 1
ATOM 2158 C CA . LYS B 2 192 ? 5.454 -9.195 5.192 1.00 15.85 192 LYS A CA 1
ATOM 2159 C C . LYS B 2 192 ? 5.489 -7.707 5.594 1.00 15.15 192 LYS A C 1
ATOM 2160 O O . LYS B 2 192 ? 5.905 -7.371 6.682 1.00 14.88 192 LYS A O 1
ATOM 2166 N N . THR B 2 193 ? 5.027 -6.834 4.708 1.00 14.75 193 THR A N 1
ATOM 2167 C CA . THR B 2 193 ? 4.798 -5.445 5.047 1.00 14.81 193 THR A CA 1
ATOM 2168 C C . THR B 2 193 ? 3.404 -5.336 5.685 1.00 15.27 193 THR A C 1
ATOM 2169 O O . THR B 2 193 ? 2.490 -6.117 5.347 1.00 15.18 193 THR A O 1
ATOM 2173 N N . TYR B 2 194 ? 3.259 -4.371 6.593 1.00 14.60 194 TYR A N 1
ATOM 2174 C CA . TYR B 2 194 ? 1.990 -4.039 7.211 1.00 13.74 194 TYR A CA 1
ATOM 2175 C C . TYR B 2 194 ? 1.695 -2.544 7.039 1.00 14.79 194 TYR A C 1
ATOM 2176 O O . TYR B 2 194 ? 2.552 -1.706 7.289 1.00 12.37 194 TYR A O 1
ATOM 2185 N N . GLU B 2 195 ? 0.465 -2.226 6.643 1.00 16.39 195 GLU A N 1
ATOM 2186 C CA . GLU B 2 195 ? 0.012 -0.836 6.586 1.00 18.88 195 GLU A CA 1
ATOM 2187 C C . GLU B 2 195 ? -0.844 -0.548 7.803 1.00 18.78 195 GLU A C 1
ATOM 2188 O O . GLU B 2 195 ? -2.009 -0.892 7.852 1.00 18.67 195 GLU A O 1
ATOM 2194 N N . VAL B 2 196 ? -0.221 -0.008 8.834 1.00 18.72 196 VAL A N 1
ATOM 2195 C CA . VAL B 2 196 ? -0.932 0.259 10.076 1.00 19.28 196 VAL A CA 1
ATOM 2196 C C . VAL B 2 196 ? -1.171 1.758 10.234 1.00 19.75 196 VAL A C 1
ATOM 2197 O O . VAL B 2 196 ? -1.896 2.170 11.112 1.00 20.24 196 VAL A O 1
ATOM 2201 N N . ASP B 2 197 ? -0.550 2.567 9.395 1.00 19.15 197 ASP A N 1
ATOM 2202 C CA . ASP B 2 197 ? -0.597 4.023 9.587 1.00 19.35 197 ASP A CA 1
ATOM 2203 C C . ASP B 2 197 ? 0.062 4.691 8.389 1.00 20.13 197 ASP A C 1
ATOM 2204 O O . ASP B 2 197 ? 1.232 4.421 8.081 1.00 18.43 197 ASP A O 1
ATOM 2209 N N . PRO B 2 198 ? -0.661 5.593 7.711 1.00 22.67 198 PRO A N 1
ATOM 2210 C CA . PRO B 2 198 ? -0.073 6.131 6.479 1.00 21.81 198 PRO A CA 1
ATOM 2211 C C . PRO B 2 198 ? 1.256 6.886 6.621 1.00 21.82 198 PRO A C 1
ATOM 2212 O O . PRO B 2 198 ? 1.967 7.051 5.612 1.00 21.87 198 PRO A O 1
ATOM 2216 N N . GLY B 2 199 ? 1.598 7.337 7.831 1.00 20.32 199 GLY A N 1
ATOM 2217 C CA . GLY B 2 199 ? 2.852 8.080 8.034 1.00 20.17 199 GLY A CA 1
ATOM 2218 C C . GLY B 2 199 ? 4.056 7.214 8.377 1.00 19.61 199 GLY A C 1
ATOM 2219 O O . GLY B 2 199 ? 5.084 7.743 8.755 1.00 18.93 199 GLY A O 1
ATOM 2220 N N . TYR B 2 200 ? 3.900 5.894 8.237 1.00 18.64 200 TYR A N 1
ATOM 2221 C CA . TYR B 2 200 ? 4.832 4.898 8.720 1.00 19.48 200 TYR A CA 1
ATOM 2222 C C . TYR B 2 200 ? 4.901 3.670 7.793 1.00 18.46 200 TYR A C 1
ATOM 2223 O O . TYR B 2 200 ? 3.904 3.258 7.207 1.00 16.78 200 TYR A O 1
ATOM 2232 N N . LYS B 2 201 ? 6.093 3.083 7.709 1.00 18.37 201 LYS A N 1
ATOM 2233 C CA . LYS B 2 201 ? 6.325 1.817 7.013 1.00 17.14 201 LYS A CA 1
ATOM 2234 C C . LYS B 2 201 ? 6.824 0.782 8.027 1.00 16.23 201 LYS A C 1
ATOM 2235 O O . LYS B 2 201 ? 7.669 1.086 8.873 1.00 15.20 201 LYS A O 1
ATOM 2241 N N . MET B 2 202 ? 6.262 -0.431 7.940 1.00 14.52 202 MET A N 1
ATOM 2242 C CA . MET B 2 202 ? 6.445 -1.471 8.908 1.00 15.04 202 MET A CA 1
ATOM 2243 C C . MET B 2 202 ? 6.586 -2.800 8.188 1.00 13.17 202 MET A C 1
ATOM 2244 O O . MET B 2 202 ? 5.919 -3.081 7.171 1.00 11.88 202 MET A O 1
ATOM 2249 N N . ALA B 2 203 ? 7.457 -3.620 8.720 1.00 12.75 203 ALA A N 1
ATOM 2250 C CA . ALA B 2 203 ? 7.605 -4.940 8.164 1.00 13.09 203 ALA A CA 1
ATOM 2251 C C . ALA B 2 203 ? 8.023 -5.903 9.214 1.00 13.92 203 ALA A C 1
ATOM 2252 O O . ALA B 2 203 ? 8.602 -5.510 10.225 1.00 14.47 203 ALA A O 1
ATOM 2254 N N . VAL B 2 204 ? 7.701 -7.169 8.959 1.00 14.79 204 VAL A N 1
ATOM 2255 C CA . VAL B 2 204 ? 8.063 -8.263 9.866 1.00 15.68 204 VAL A CA 1
ATOM 2256 C C . VAL B 2 204 ? 8.788 -9.319 9.071 1.00 15.08 204 VAL A C 1
ATOM 2257 O O . VAL B 2 204 ? 8.381 -9.608 7.983 1.00 15.90 204 VAL A O 1
ATOM 2261 N N . CYS B 2 205 ? 9.812 -9.921 9.658 1.00 16.61 205 CYS A N 1
ATOM 2262 C CA . CYS B 2 205 ? 10.573 -11.000 9.024 1.00 17.06 205 CYS A CA 1
ATOM 2263 C C . CYS B 2 205 ? 10.586 -12.222 9.945 1.00 18.15 205 CYS A C 1
ATOM 2264 O O . CYS B 2 205 ? 10.948 -12.117 11.123 1.00 18.78 205 CYS A O 1
ATOM 2267 N N . ALA B 2 206 ? 10.135 -13.355 9.413 1.00 18.16 206 ALA A N 1
ATOM 2268 C CA . ALA B 2 206 ? 9.934 -14.565 10.200 1.00 19.44 206 ALA A CA 1
ATOM 2269 C C . ALA B 2 206 ? 10.451 -15.785 9.464 1.00 19.98 206 ALA A C 1
ATOM 2270 O O . ALA B 2 206 ? 10.678 -15.741 8.268 1.00 19.53 206 ALA A O 1
ATOM 2272 N N . ALA B 2 207 ? 10.643 -16.886 10.192 1.00 23.60 207 ALA A N 1
ATOM 2273 C CA . ALA B 2 207 ? 11.170 -18.136 9.615 1.00 24.80 207 ALA A CA 1
ATOM 2274 C C . ALA B 2 207 ? 10.126 -18.945 8.834 1.00 26.95 207 ALA A C 1
ATOM 2275 O O . ALA B 2 207 ? 10.471 -19.918 8.170 1.00 28.50 207 ALA A O 1
ATOM 2277 N N . HIS B 2 208 ? 8.864 -18.550 8.911 1.00 27.61 208 HIS A N 1
ATOM 2278 C CA . HIS B 2 208 ? 7.774 -19.234 8.208 1.00 26.54 208 HIS A CA 1
ATOM 2279 C C . HIS B 2 208 ? 6.745 -18.213 7.652 1.00 26.82 208 HIS A C 1
ATOM 2280 O O . HIS B 2 208 ? 6.784 -17.024 8.024 1.00 25.41 208 HIS A O 1
ATOM 2287 N N . PRO B 2 209 ? 5.829 -18.663 6.769 1.00 26.04 209 PRO A N 1
ATOM 2288 C CA . PRO B 2 209 ? 4.895 -17.745 6.106 1.00 26.65 209 PRO A CA 1
ATOM 2289 C C . PRO B 2 209 ? 3.533 -17.544 6.781 1.00 25.90 209 PRO A C 1
ATOM 2290 O O . PRO B 2 209 ? 2.627 -16.988 6.165 1.00 26.73 209 PRO A O 1
ATOM 2294 N N . ASP B 2 210 ? 3.395 -17.947 8.036 1.00 27.29 210 ASP A N 1
ATOM 2295 C CA . ASP B 2 210 ? 2.103 -17.912 8.720 1.00 28.49 210 ASP A CA 1
ATOM 2296 C C . ASP B 2 210 ? 1.942 -16.646 9.574 1.00 27.06 210 ASP A C 1
ATOM 2297 O O . ASP B 2 210 ? 1.946 -16.689 10.814 1.00 26.00 210 ASP A O 1
ATOM 2302 N N . PHE B 2 211 ? 1.740 -15.527 8.878 1.00 24.27 211 PHE A N 1
ATOM 2303 C CA . PHE B 2 211 ? 1.636 -14.204 9.494 1.00 23.14 211 PHE A CA 1
ATOM 2304 C C . PHE B 2 211 ? 0.197 -13.853 9.860 1.00 23.05 211 PHE A C 1
ATOM 2305 O O . PHE B 2 211 ? -0.721 -14.197 9.138 1.00 24.54 211 PHE A O 1
ATOM 2313 N N . PRO B 2 212 ? -0.017 -13.099 10.946 1.00 22.38 212 PRO A N 1
ATOM 2314 C CA . PRO B 2 212 ? -1.396 -12.656 11.126 1.00 22.73 212 PRO A CA 1
ATOM 2315 C C . PRO B 2 212 ? -1.822 -11.590 10.085 1.00 22.68 212 PRO A C 1
ATOM 2316 O O . PRO B 2 212 ? -0.976 -10.856 9.544 1.00 20.92 212 PRO A O 1
ATOM 2320 N N . GLU B 2 213 ? -3.119 -11.515 9.800 1.00 21.72 213 GLU A N 1
ATOM 2321 C CA . GLU B 2 213 ? -3.627 -10.615 8.740 1.00 22.05 213 GLU A CA 1
ATOM 2322 C C . GLU B 2 213 ? -3.604 -9.157 9.153 1.00 20.22 213 GLU A C 1
ATOM 2323 O O . GLU B 2 213 ? -3.466 -8.269 8.320 1.00 18.29 213 GLU A O 1
ATOM 2329 N N . ASP B 2 214 ? -3.733 -8.933 10.455 1.00 21.10 214 ASP A N 1
ATOM 2330 C CA . ASP B 2 214 ? -3.731 -7.604 11.060 1.00 21.47 214 ASP A CA 1
ATOM 2331 C C . ASP B 2 214 ? -3.015 -7.707 12.396 1.00 21.72 214 ASP A C 1
ATOM 2332 O O . ASP B 2 214 ? -2.791 -8.819 12.917 1.00 20.17 214 ASP A O 1
ATOM 2337 N N . ILE B 2 215 ? -2.641 -6.563 12.952 1.00 20.47 215 ILE A N 1
ATOM 2338 C CA . ILE B 2 215 ? -1.985 -6.592 14.234 1.00 21.01 215 ILE A CA 1
ATOM 2339 C C . ILE B 2 215 ? -3.011 -6.374 15.364 1.00 21.76 215 ILE A C 1
ATOM 2340 O O . ILE B 2 215 ? -4.085 -5.786 15.150 1.00 21.37 215 ILE A O 1
ATOM 2345 N N . THR B 2 216 ? -2.658 -6.841 16.553 1.00 21.56 216 THR A N 1
ATOM 2346 C CA . THR B 2 216 ? -3.476 -6.615 17.765 1.00 23.32 216 THR A CA 1
ATOM 2347 C C . THR B 2 216 ? -3.015 -5.400 18.536 1.00 22.88 216 THR A C 1
ATOM 2348 O O . THR B 2 216 ? -1.857 -5.336 18.965 1.00 20.64 216 THR A O 1
ATOM 2352 N N . MET B 2 217 ? -3.914 -4.431 18.687 1.00 23.74 217 MET A N 1
ATOM 2353 C CA . MET B 2 217 ? -3.621 -3.224 19.443 1.00 25.45 217 MET A CA 1
ATOM 2354 C C . MET B 2 217 ? -3.705 -3.496 20.942 1.00 25.86 217 MET A C 1
ATOM 2355 O O . MET B 2 217 ? -4.528 -4.285 21.392 1.00 26.00 217 MET A O 1
ATOM 2360 N N . VAL B 2 218 ? -2.820 -2.845 21.688 1.00 27.14 218 VAL A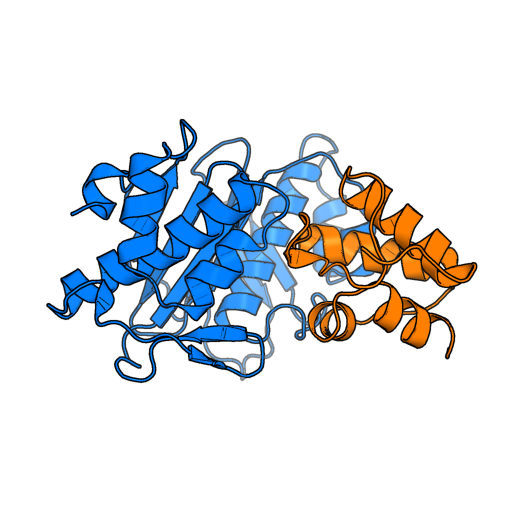 N 1
ATOM 2361 C CA . VAL B 2 218 ? -2.690 -2.998 23.137 1.00 27.19 218 VAL A CA 1
ATOM 2362 C C . VAL B 2 218 ? -2.709 -1.589 23.736 1.00 28.33 218 VAL A C 1
ATOM 2363 O O . VAL B 2 218 ? -2.038 -0.674 23.231 1.00 27.54 218 VAL A O 1
ATOM 2367 N N . SER B 2 219 ? -3.529 -1.400 24.770 1.00 28.99 219 SER A N 1
ATOM 2368 C CA . SER B 2 219 ? -3.652 -0.103 25.426 1.00 28.94 219 SER A CA 1
ATOM 2369 C C . SER B 2 219 ? -2.743 -0.055 26.649 1.00 27.81 219 SER A C 1
ATOM 2370 O O . SER B 2 219 ? -2.262 -1.094 27.149 1.00 24.17 219 SER A O 1
ATOM 2373 N N . TYR B 2 220 ? -2.532 1.163 27.124 1.00 27.95 220 TYR A N 1
ATOM 2374 C CA . TYR B 2 220 ? -1.736 1.407 28.331 1.00 30.22 220 TYR A CA 1
ATOM 2375 C C . TYR B 2 220 ? -2.326 0.658 29.522 1.00 31.02 220 TYR A C 1
ATOM 2376 O O . TYR B 2 220 ? -1.593 0.023 30.280 1.00 28.78 220 TYR A O 1
ATOM 2385 N N . GLU B 2 221 ? -3.658 0.696 29.639 1.00 33.15 221 GLU A N 1
ATOM 2386 C CA . GLU B 2 221 ? -4.382 0.000 30.701 1.00 35.19 221 GLU A CA 1
ATOM 2387 C C . GLU B 2 221 ? -4.099 -1.494 30.684 1.00 35.00 221 GLU A C 1
ATOM 2388 O O . GLU B 2 221 ? -3.888 -2.087 31.736 1.00 34.88 221 GLU A O 1
ATOM 2394 N N . GLU B 2 222 ? -4.099 -2.111 29.503 1.00 35.70 222 GLU A N 1
ATOM 2395 C CA . GLU B 2 222 ? -3.855 -3.558 29.414 1.00 37.81 222 GLU A CA 1
ATOM 2396 C C . GLU B 2 222 ? -2.473 -3.882 29.930 1.00 34.81 222 GLU A C 1
ATOM 2397 O O . GLU B 2 222 ? -2.279 -4.908 30.570 1.00 34.60 222 GLU A O 1
ATOM 2403 N N . LEU B 2 223 ? -1.528 -2.992 29.625 1.00 32.85 223 LEU A N 1
ATOM 2404 C CA . LEU B 2 223 ? -0.133 -3.156 29.999 1.00 33.38 223 LEU A CA 1
ATOM 2405 C C . LEU B 2 223 ? 0.098 -2.885 31.479 1.00 32.33 223 LEU A C 1
ATOM 2406 O O . LEU B 2 223 ? 1.011 -3.444 32.073 1.00 31.83 223 LEU A O 1
ATOM 2411 N N . LEU B 2 224 ? -0.713 -2.009 32.057 1.00 34.40 224 LEU A N 1
ATOM 2412 C CA . LEU B 2 224 ? -0.645 -1.725 33.494 1.00 34.43 224 LEU A CA 1
ATOM 2413 C C . LEU B 2 224 ? -1.261 -2.809 34.382 1.00 37.79 224 LEU A C 1
ATOM 2414 O O . LEU B 2 224 ? -1.134 -2.741 35.600 1.00 41.24 224 LEU A O 1
ATOM 2419 N N . ARG B 2 225 ? -1.894 -3.817 33.782 1.00 39.45 225 ARG A N 1
ATOM 2420 C CA . ARG B 2 225 ? -2.398 -4.967 34.521 1.00 40.11 225 ARG A CA 1
ATOM 2421 C C . ARG B 2 225 ? -1.238 -5.798 35.054 1.00 42.08 225 ARG A C 1
ATOM 2422 O O . ARG B 2 225 ? -1.310 -6.319 36.171 1.00 43.22 225 ARG A O 1
#

Sequence (302 aa):
YVAPTNAVESKLAEIWERVLGVSGIGILDNFFQIGGHALKAMAVAAQVHREYQVELPLKVLFAQPTIKALAQYVATRMKIYGIYMDRPLSQEENERFMTFISPEKREKCRRFYHKEDAHRTLLGDVLVRSVISRQYQLDKSDIRFSTQEYGKPCIPDLPDAHFNISHSGRWVIGAFDSQPIGIDIEKTKPISLEIAKRFFSKTEYSDLLAKDKDEQTDYFYHLWSMKESFIKQEGKGLSLPLDSFSVRLHQDGQVSIELPDSHSPCYIKTYEVDPGYKMAVCAAHPDFPEDITMVSYEELLR

Radius of gyration: 19.38 Å; Cα contacts (8 Å, |Δi|>4): 511; chains: 2; bounding box: 48×44×50 Å

CATH classification: 3.90.470.20 (+1 more: 3.90.470.20)

Nearest PDB structures (foldseek):
  4mrt-assembly1_C  TM=1.013E+00  e=7.061E-13  Brevibacillus parabrevis
  4pxh-assembly3_F  TM=9.512E-01  e=8.404E-06  Streptomyces sp. Acta 2897
  8cjh-assembly2_F  TM=9.718E-01  e=2.390E-05  Escherichia coli
  8fx6-assembly1_A  TM=9.409E-01  e=3.575E-04  Thermobifida fusca YX
  7kw2-assembly1_A  TM=9.167E-01  e=3.161E-04  Thermobifida fusca YX

Solvent-accessible surface area: 14788 Å² total; per-residue (Å²): 179,57,53,45,101,75,82,33,10,37,72,0,2,74,1,0,39,138,21,19,70,17,99,46,4,0,6,102,38,43,0,46,32,15,12,9,72,20,15,52,0,0,21,0,5,2,34,0,62,127,78,58,132,10,128,7,49,17,114,26,0,83,82,70,19,30,0,115,23,0,5,59,35,4,69,87,172,37,117,4,30,0,0,84,6,100,113,82,4,43,142,120,20,36,123,123,0,21,94,33,9,36,88,128,44,61,80,81,9,139,124,29,144,68,124,67,28,13,3,38,16,1,0,2,9,0,0,2,5,15,10,3,7,155,115,79,169,74,101,28,69,84,9,61,60,51,81,73,155,91,42,34,60,48,4,82,121,29,89,100,12,56,11,7,34,6,74,14,23,118,11,0,0,0,0,11,16,85,75,61,0,0,0,4,1,16,80,27,115,127,60,64,50,39,9,0,127,91,42,9,11,187,61,0,48,67,22,0,89,82,52,91,96,141,75,36,45,57,6,2,2,19,0,2,0,0,0,19,0,3,1,41,17,69,5,86,20,25,32,32,73,11,92,60,6,12,2,96,28,74,193,99,41,123,23,50,39,121,37,96,79,122,42,74,88,20,84,11,90,26,15,112,38,29,131,28,9,16,1,0,0,0,0,22,39,90,105,23,36,166,110,27,76,90,17,52,20,98,64,1,18,185

B-factor: mean 29.0, std 10.48, range [10.07, 70.62]

GO terms:
  GO:1900192 positive regulation of single-species biofilm formation (P, IMP)
  GO:0008897 holo-[acyl-carrier-protein] synthase activity (F, EXP)

Organism: Bacillus subtilis (strain 168) (NCBI:txid224308)

InterPro domains:
  IPR004568 Phosphopantetheine-protein transferase domain [TIGR00556] (101-224)
  IPR008278 4'-phosphopantetheinyl transferase domain [PF01648] (103-205)
  IPR037143 4'-phosphopantetheinyl transferase domain superfamily [G3DSA:3.90.470.20] (15-219)
  IPR037143 4'-phosphopantetheinyl transferase domain superfamily [G3DSA:3.90.470.20] (104-206)
  IPR037143 4'-phosphopantetheinyl transferase domain superfamily [SSF56214] (1-96)
  IPR037143 4'-phosphopantetheinyl transferase domain superfamily [SSF56214] (102-223)
  IPR050559 Phosphopantetheinyl Transferase Superfamily [PTHR12215] (10-209)
  IPR055066 4'-phosphopantetheinyl transferase, N-terminal [PF22624] (14-98)

Secondary structure (DSSP, 8-state):
-EEEEEE-SSPPPHHHHHHHHTTS-HHHHHHHHT-SSHHHHHHHHHHHHHHHHHHHHHHT--GGG---EE-TT--EE-TT-TT-EEEEEEETTEEEEEEESS-EEEEEEE-----THHHHHHS-HHHHHHHHTS-HHHHHHHHHHHHHHHHHHHHHHS-GGGS-GGGSEEEE-TTS-EEEE--TTS---EEEEE-S-TTEEEEEEESSS---SSPEE--HHHHH-/-----SHHHHHHHHHHHHHHT-----TT--TTTTT--HHHHHHHHHHHHHHHS----HHHHHHS-SHHHHHHHHH--

Foldseek 3Di:
DAADDDDQLVVLQVQLCVLQVHPDDHQQDASVVSRDDDVSLVSSQVVLCVVQVDRDPSVQCVVRVGSVSVSVVSVVD/DAKEKEFPPDDQDPVLLVLLLVQEDPVLNVVLVPDPDNVVSRLSSVLLLVLLLVVCVVVVHHSNPFDWDAPPQRQIDGVVCRQWAKEWEDEDRMIMMDTGSAQKFKYKYFFDDDDCVCVVPAAAPVLSVVLVPDPPVCNSVSVQQQVGQLQRVCVSVRNGVVPGNRQKDWDQDPVQAIDIGHPVVDQDKGKHWDDPDVRMTMMMMDRDDDDDPHHHYDYSVSSSD